Protein AF-A0A7C1DJJ3-F1 (afdb_monomer_lite)

Secondary structure (DSSP, 8-state):
---SS---EEEE-HHHHHTTHHHHHHHHH---EEEEE--BTTBSSPPEEE-S-HHHHHHHHHTT-EEES-TTSHHHHHHHHTT-----EEEPPP----HHHHHHHHHHHHHTT--EEEEEEESS-HHHHHHHHHHHHHTT-SEEEEE-BT---SS--HHHHHHTSPBHHHHHHHHHHHHHHHHHTTPPPPEEEEESS--SHHHHHHHHHHTTTSEEEE---HHHHHHHHHHHHHHHHHHTT---HHHHTT-SSHHHH-TTHHHHHHHHGGGGGGS-HHHHHHHHHHHHHHHHHHHHHHHTT--SGGG--GGG---SSHHHHHTT-

Sequence (325 aa):
YYRESGQMVLQCNVDDHLVGVPEIALKKYGFQALEFKFGQGAKGTQPVNRIKNYEEAVKKVERGSLVFPDPFDPKIIELREKGCCPNFYTYGRLPMWTEESMAQRIKELRSMGMKNVYFKMAGFDPADVERVINMAVENKVDMITFDGAGGGSGYSPSKMMNEWSLPTIMLESVVADICATLEKQGKTLPAMVMTGGFISEDQVFKSLALGDGFIQAVGICRGAMAAAMTGKNVGDEIKAGRTPELFQKFGNTIDEVFRDLADLKGIYGKEAENFSTGAIGVFSYLNKLGSGLRHFAALNRKFDLQYLDRSDLIPLTYYAKDLLE

Structure (mmCIF, N/CA/C/O backbone):
data_AF-A0A7C1DJJ3-F1
#
_entry.id   AF-A0A7C1DJJ3-F1
#
loop_
_atom_site.group_PDB
_atom_site.id
_atom_site.type_symbol
_atom_site.label_atom_id
_atom_site.label_alt_id
_atom_site.label_comp_id
_atom_site.label_asym_id
_atom_site.label_entity_id
_atom_site.label_seq_id
_atom_site.pdbx_PDB_ins_code
_atom_site.Cartn_x
_atom_site.Cartn_y
_atom_site.Cartn_z
_atom_site.occupancy
_atom_site.B_iso_or_equiv
_atom_site.auth_seq_id
_atom_site.auth_comp_id
_atom_site.auth_asym_id
_atom_site.auth_atom_id
_atom_site.pdbx_PDB_model_num
ATOM 1 N N . TYR A 1 1 ? -15.410 -12.515 -11.378 1.00 44.28 1 TYR A N 1
ATOM 2 C CA . TYR A 1 1 ? -14.169 -11.742 -11.573 1.00 44.28 1 TYR A CA 1
ATOM 3 C C . TYR A 1 1 ? -14.365 -10.743 -12.695 1.00 44.28 1 TYR A C 1
ATOM 5 O O . TYR A 1 1 ? -14.705 -11.156 -13.798 1.00 44.28 1 TYR A O 1
ATOM 13 N N . TYR A 1 2 ? -14.183 -9.454 -12.407 1.00 54.34 2 TYR A N 1
ATOM 14 C CA . TYR A 1 2 ? -14.024 -8.430 -13.442 1.00 54.34 2 TYR A CA 1
ATOM 15 C C . TYR A 1 2 ? -12.695 -8.684 -14.171 1.00 54.34 2 TYR A C 1
ATOM 17 O O . TYR A 1 2 ? -11.694 -8.954 -13.512 1.00 54.34 2 TYR A O 1
ATOM 25 N N . ARG A 1 3 ? -12.693 -8.659 -15.508 1.00 68.31 3 ARG A N 1
ATOM 26 C CA . ARG A 1 3 ? -11.505 -8.939 -16.348 1.00 68.31 3 ARG A CA 1
ATOM 27 C C . ARG A 1 3 ? -10.933 -7.689 -17.031 1.00 68.31 3 ARG A C 1
ATOM 29 O O . ARG A 1 3 ? -10.097 -7.801 -17.919 1.00 68.31 3 ARG A O 1
ATOM 36 N N . GLU A 1 4 ? -11.405 -6.520 -16.612 1.00 75.69 4 GLU A N 1
ATOM 37 C CA . GLU A 1 4 ? -10.896 -5.206 -17.016 1.00 75.69 4 GLU A CA 1
ATOM 38 C C . GLU A 1 4 ? -9.764 -4.764 -16.067 1.00 75.69 4 GLU A C 1
ATOM 40 O O . GLU A 1 4 ? -9.235 -5.578 -15.312 1.00 75.69 4 GLU A O 1
ATOM 45 N N . SER A 1 5 ? -9.387 -3.482 -16.069 1.00 71.25 5 SER A N 1
ATOM 46 C CA . SER A 1 5 ? -8.251 -2.909 -15.319 1.00 71.25 5 SER A CA 1
ATOM 47 C C . SER A 1 5 ? -8.317 -3.016 -13.782 1.00 71.25 5 SER A C 1
ATOM 49 O O . SER A 1 5 ? -7.488 -2.424 -13.094 1.00 71.25 5 SER A O 1
ATOM 51 N N . GLY A 1 6 ? -9.279 -3.759 -13.226 1.00 84.81 6 GLY A N 1
ATOM 52 C CA . GLY A 1 6 ? -9.585 -3.772 -11.799 1.00 84.81 6 GLY A CA 1
ATOM 53 C C . GLY A 1 6 ? -10.020 -2.394 -11.290 1.00 84.81 6 GLY A C 1
ATOM 54 O O . GLY A 1 6 ? -10.202 -1.446 -12.057 1.00 84.81 6 GLY A O 1
ATOM 55 N N . GLN A 1 7 ? -10.189 -2.269 -9.974 1.00 89.44 7 GLN A N 1
ATOM 56 C CA . GLN A 1 7 ? -10.392 -0.961 -9.360 1.00 89.44 7 GLN A CA 1
ATOM 57 C C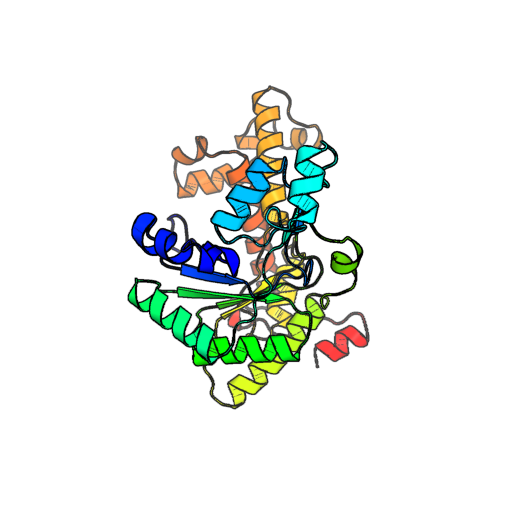 . GLN A 1 7 ? -9.063 -0.200 -9.359 1.00 89.44 7 GLN A C 1
ATOM 59 O O . GLN A 1 7 ? -8.117 -0.583 -8.675 1.00 89.44 7 GLN A O 1
ATOM 64 N N . MET A 1 8 ? -9.000 0.907 -10.094 1.00 92.75 8 MET A N 1
ATOM 65 C CA . MET A 1 8 ? -7.892 1.853 -9.985 1.00 92.75 8 MET A CA 1
ATOM 66 C C . MET A 1 8 ? -8.158 2.798 -8.814 1.00 92.75 8 MET A C 1
ATOM 68 O O . MET A 1 8 ? -9.228 3.408 -8.744 1.00 92.75 8 MET A O 1
ATOM 72 N N . VAL A 1 9 ? -7.189 2.911 -7.906 1.00 95.62 9 VAL A N 1
ATOM 73 C CA . VAL A 1 9 ? -7.257 3.772 -6.720 1.00 95.62 9 VAL A CA 1
ATOM 74 C C . VAL A 1 9 ? -6.109 4.769 -6.789 1.00 95.62 9 VAL A C 1
ATOM 76 O O . VAL A 1 9 ? -4.943 4.374 -6.808 1.00 95.62 9 VAL A O 1
ATOM 79 N N . LEU A 1 10 ? -6.425 6.063 -6.854 1.00 97.25 10 LEU A N 1
ATOM 80 C CA . LEU A 1 10 ? -5.401 7.103 -6.786 1.00 97.25 10 LEU A CA 1
ATOM 81 C C . LEU A 1 10 ? -5.164 7.483 -5.326 1.00 97.25 10 LEU A C 1
ATOM 83 O O . LEU A 1 10 ? -6.070 7.985 -4.662 1.00 97.25 10 LEU A O 1
ATOM 87 N N . GLN A 1 11 ? -3.943 7.263 -4.842 1.00 96.88 11 GLN A N 1
ATOM 88 C CA . GLN A 1 11 ? -3.523 7.755 -3.536 1.00 96.88 11 GLN A CA 1
ATOM 89 C C . GLN A 1 11 ? -3.203 9.250 -3.600 1.00 96.88 11 GLN A C 1
ATOM 91 O O . GLN A 1 11 ? -2.408 9.676 -4.435 1.00 96.88 11 GLN A O 1
ATOM 96 N N . CYS A 1 12 ? -3.769 10.011 -2.667 1.00 96.88 12 CYS A N 1
ATOM 97 C CA . CYS A 1 12 ? -3.555 11.441 -2.503 1.00 96.88 12 CYS A CA 1
ATOM 98 C C . CYS A 1 12 ? -3.019 11.727 -1.092 1.00 96.88 12 CYS A C 1
ATOM 100 O O . CYS A 1 12 ? -3.579 11.290 -0.082 1.00 96.88 12 CYS A O 1
ATOM 102 N N . ASN A 1 13 ? -1.915 12.467 -1.014 1.00 94.69 13 ASN A N 1
ATOM 103 C CA . ASN A 1 13 ? -1.439 13.077 0.227 1.00 94.69 13 ASN A CA 1
ATOM 104 C C . ASN A 1 13 ? -2.038 14.490 0.401 1.00 94.69 13 ASN A C 1
ATOM 106 O O . ASN A 1 13 ? -2.762 14.986 -0.461 1.00 94.69 13 ASN A O 1
ATOM 110 N N . VAL A 1 14 ? -1.735 15.159 1.517 1.00 94.06 14 VAL A N 1
ATOM 111 C CA . VAL A 1 14 ? -2.247 16.514 1.810 1.00 94.06 14 VAL A CA 1
ATOM 112 C C . VAL A 1 14 ? -1.939 17.511 0.697 1.00 94.06 14 VAL A C 1
ATOM 114 O O . VAL A 1 14 ? -2.816 18.275 0.301 1.00 94.06 14 VAL A O 1
ATOM 117 N N . ASP A 1 15 ? -0.711 17.505 0.184 1.00 93.62 15 ASP A N 1
ATOM 118 C CA . ASP A 1 15 ? -0.293 18.429 -0.867 1.00 93.62 15 ASP A CA 1
ATOM 119 C C . ASP A 1 15 ? -1.061 18.169 -2.175 1.00 93.62 15 ASP A C 1
ATOM 121 O O . ASP A 1 15 ? -1.464 19.121 -2.841 1.00 93.62 15 ASP A O 1
ATOM 125 N N . ASP A 1 16 ? -1.365 16.905 -2.492 1.00 95.50 16 ASP A N 1
ATOM 126 C CA . ASP A 1 16 ? -2.209 16.527 -3.634 1.00 95.50 16 ASP A CA 1
ATOM 127 C C . ASP A 1 16 ? -3.641 17.071 -3.486 1.00 95.50 16 ASP A C 1
ATOM 129 O O . ASP A 1 16 ? -4.217 17.593 -4.446 1.00 95.50 16 ASP A O 1
ATOM 133 N N . HIS A 1 17 ? -4.216 17.000 -2.277 1.00 95.56 17 HIS A N 1
ATOM 134 C CA . HIS A 1 17 ? -5.536 17.573 -1.996 1.00 95.56 17 HIS A CA 1
ATOM 135 C C . HIS A 1 17 ? -5.554 19.097 -2.150 1.00 95.56 17 HIS A C 1
ATOM 137 O O . HIS A 1 17 ? -6.542 19.622 -2.662 1.00 95.56 17 HIS A O 1
ATOM 143 N N . LEU A 1 18 ? -4.493 19.796 -1.733 1.00 92.81 18 LEU A N 1
ATOM 144 C CA . LEU A 1 18 ? -4.405 21.259 -1.812 1.00 92.81 18 LEU A CA 1
ATOM 145 C C . LEU A 1 18 ? -4.333 21.775 -3.251 1.00 92.81 18 LEU A C 1
ATOM 147 O O . LEU A 1 18 ? -4.838 22.857 -3.538 1.00 92.81 18 LEU A O 1
ATOM 151 N N . VAL A 1 19 ? -3.722 21.009 -4.157 1.00 93.38 19 VAL A N 1
ATOM 152 C CA . VAL A 1 19 ? -3.567 21.405 -5.568 1.00 93.38 19 VAL A CA 1
ATOM 153 C C . VAL A 1 19 ? -4.636 20.804 -6.489 1.00 93.38 19 VAL A C 1
ATOM 155 O O . VAL A 1 19 ? -4.537 20.918 -7.711 1.00 93.38 19 VAL A O 1
ATOM 158 N N . GLY A 1 20 ? -5.675 20.185 -5.920 1.00 95.75 20 GLY A N 1
ATOM 159 C CA . GLY A 1 20 ? -6.854 19.721 -6.655 1.00 95.75 20 GLY A CA 1
ATOM 160 C C . GLY A 1 20 ? -6.669 18.411 -7.431 1.00 95.75 20 GLY A C 1
ATOM 161 O O . GLY A 1 20 ? -7.418 18.143 -8.374 1.00 95.75 20 GLY A O 1
ATOM 162 N N . VAL A 1 21 ? -5.669 17.591 -7.082 1.00 97.19 21 VAL A N 1
ATOM 163 C CA . VAL A 1 21 ? -5.443 16.283 -7.730 1.00 97.19 21 VAL A CA 1
ATOM 164 C C . VAL A 1 21 ? -6.671 15.364 -7.639 1.00 97.19 21 VAL A C 1
ATOM 166 O O . VAL A 1 21 ? -7.043 14.815 -8.681 1.00 97.19 21 VAL A O 1
ATOM 169 N N . PRO A 1 22 ? -7.342 15.207 -6.476 1.00 98.00 22 PRO A N 1
ATOM 170 C CA . PRO A 1 22 ? -8.568 14.411 -6.376 1.00 98.00 22 PRO A CA 1
ATOM 171 C C . PRO A 1 22 ? -9.640 14.826 -7.386 1.00 98.00 22 PRO A C 1
ATOM 173 O O . PRO A 1 22 ? -10.207 13.991 -8.083 1.00 98.00 22 PRO A O 1
ATOM 176 N N . GLU A 1 23 ? -9.895 16.125 -7.517 1.00 98.00 23 GLU A N 1
ATOM 177 C CA . GLU A 1 23 ? -10.912 16.676 -8.408 1.00 98.00 23 GLU A CA 1
ATOM 178 C C . GLU A 1 23 ? -10.580 16.399 -9.872 1.00 98.00 23 GLU A C 1
ATOM 180 O O . GLU A 1 23 ? -11.463 16.032 -10.650 1.00 98.00 23 GLU A O 1
ATOM 185 N N . ILE A 1 24 ? -9.306 16.546 -10.247 1.00 97.69 24 ILE A N 1
ATOM 186 C CA . ILE A 1 24 ? -8.828 16.214 -11.590 1.00 97.69 24 ILE A CA 1
ATOM 187 C C . ILE A 1 24 ? -9.003 14.711 -11.848 1.00 97.69 24 ILE A C 1
ATOM 189 O O . ILE A 1 24 ? -9.482 14.331 -12.917 1.00 97.69 24 ILE A O 1
ATOM 193 N N . ALA A 1 25 ? -8.656 13.856 -10.885 1.00 97.56 25 ALA A N 1
ATOM 194 C CA . ALA A 1 25 ? -8.783 12.407 -11.014 1.00 97.56 25 ALA A CA 1
ATOM 195 C C . ALA A 1 25 ? -10.233 11.974 -11.265 1.00 97.56 25 ALA A C 1
ATOM 197 O O . ALA A 1 25 ? -10.492 11.215 -12.201 1.00 97.56 25 ALA A O 1
ATOM 198 N N . LEU A 1 26 ? -11.176 12.516 -10.489 1.00 97.12 26 LEU A N 1
ATOM 199 C CA . LEU A 1 26 ? -12.602 12.215 -10.624 1.00 97.12 26 LEU A CA 1
ATOM 200 C C . LEU A 1 26 ? -13.175 12.769 -11.938 1.00 97.12 26 LEU A C 1
ATOM 202 O O . LEU A 1 26 ? -13.770 12.030 -12.719 1.00 97.12 26 LEU A O 1
ATOM 206 N N . LYS A 1 27 ? -12.975 14.065 -12.217 1.00 96.69 27 LYS A N 1
ATOM 207 C CA . LYS A 1 27 ? -13.660 14.757 -13.326 1.00 96.69 27 LYS A CA 1
ATOM 208 C C . LYS A 1 27 ? -13.035 14.500 -14.692 1.00 96.69 27 LYS A C 1
ATOM 210 O O . LYS A 1 27 ? -13.755 14.436 -15.683 1.00 96.69 27 LYS A O 1
ATOM 215 N N . LYS A 1 28 ? -11.704 14.418 -14.764 1.00 96.75 28 LYS A N 1
ATOM 216 C CA . LYS A 1 28 ? -10.976 14.315 -16.038 1.00 96.75 28 LYS A CA 1
ATOM 217 C C . LYS A 1 28 ? -10.623 12.877 -16.391 1.00 96.75 28 LYS A C 1
ATOM 219 O O . LYS A 1 28 ? -10.692 12.517 -17.561 1.00 96.75 28 LYS A O 1
ATOM 224 N N . TYR A 1 29 ? -10.212 12.085 -15.403 1.00 95.38 29 TYR A N 1
ATOM 225 C CA . TYR A 1 29 ? -9.696 10.732 -15.634 1.00 95.38 29 TYR A CA 1
ATOM 226 C C . TYR A 1 29 ? -10.680 9.624 -15.243 1.00 95.38 29 TYR A C 1
ATOM 228 O O . TYR A 1 29 ? -10.376 8.453 -15.450 1.00 95.38 29 TYR A O 1
ATOM 236 N N . GLY A 1 30 ? -11.860 9.975 -14.718 1.00 93.56 30 GLY A N 1
ATOM 237 C CA . GLY A 1 30 ? -12.931 9.019 -14.437 1.00 93.56 30 GLY A CA 1
ATOM 238 C C . GLY A 1 30 ? -12.628 8.056 -13.290 1.00 93.56 30 GLY A C 1
ATOM 239 O O . GLY A 1 30 ? -13.233 6.985 -13.225 1.00 93.56 30 GLY A O 1
ATOM 240 N N . PHE A 1 31 ? -11.703 8.407 -12.388 1.00 95.69 31 PHE A N 1
ATOM 241 C CA . PHE A 1 31 ? -11.479 7.616 -11.181 1.00 95.69 31 PHE A CA 1
ATOM 242 C C . PHE A 1 31 ? -12.761 7.568 -10.349 1.00 95.69 31 PHE A C 1
ATOM 244 O O . PHE A 1 31 ? -13.480 8.556 -10.227 1.00 95.69 31 PHE A O 1
ATOM 251 N N . GLN A 1 32 ? -13.034 6.406 -9.764 1.00 94.94 32 GLN A N 1
ATOM 252 C CA . GLN A 1 32 ? -14.179 6.200 -8.871 1.00 94.94 32 GLN A CA 1
ATOM 253 C C . GLN A 1 32 ? -13.743 5.937 -7.427 1.00 94.94 32 GLN A C 1
ATOM 255 O O . GLN A 1 32 ? -14.573 6.004 -6.522 1.00 94.94 32 GLN A O 1
ATOM 260 N N . ALA A 1 33 ? -12.450 5.686 -7.219 1.00 97.19 33 ALA A N 1
ATOM 261 C CA . ALA A 1 33 ? -11.851 5.380 -5.934 1.00 97.19 33 ALA A CA 1
ATOM 262 C C . ALA A 1 33 ? -10.637 6.269 -5.664 1.00 97.19 33 ALA A C 1
ATOM 264 O O . ALA A 1 33 ? -9.779 6.429 -6.539 1.00 97.19 33 ALA A O 1
ATOM 265 N N . LEU A 1 34 ? -10.547 6.794 -4.444 1.00 98.44 34 LEU A N 1
ATOM 266 C CA . LEU A 1 34 ? -9.411 7.583 -3.970 1.00 98.44 34 LEU A CA 1
ATOM 267 C C . LEU A 1 34 ? -8.920 7.054 -2.621 1.00 98.44 34 LEU A C 1
ATOM 269 O O . LEU A 1 34 ? -9.730 6.659 -1.782 1.00 98.44 34 LEU A O 1
ATOM 273 N N . GLU A 1 35 ? -7.603 7.082 -2.410 1.00 98.56 35 GLU A N 1
ATOM 274 C CA . GLU A 1 35 ? -6.968 6.711 -1.144 1.00 98.56 35 GLU A CA 1
ATOM 275 C C . GLU A 1 35 ? -6.387 7.932 -0.424 1.00 98.56 35 GLU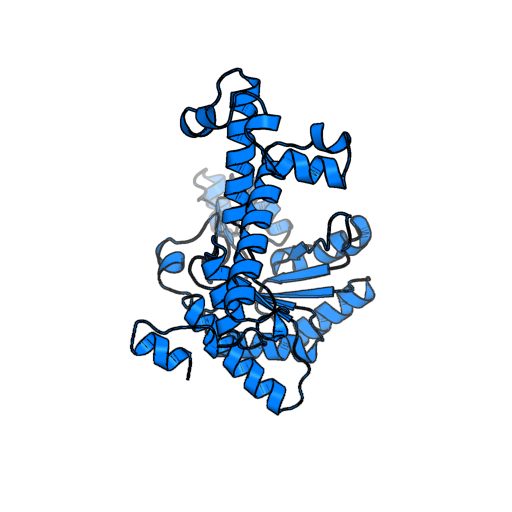 A C 1
ATOM 277 O O . GLU A 1 35 ? -5.500 8.607 -0.943 1.00 98.56 35 GLU A O 1
ATOM 282 N N . PHE A 1 36 ? -6.848 8.193 0.797 1.00 98.31 36 PHE A N 1
ATOM 283 C CA . PHE A 1 36 ? -6.304 9.227 1.673 1.00 98.31 36 PHE A CA 1
ATOM 284 C C . PHE A 1 36 ? -5.126 8.661 2.460 1.00 98.31 36 PHE A C 1
ATOM 286 O O . PHE A 1 36 ? -5.261 7.707 3.234 1.00 98.31 36 PHE A O 1
ATOM 293 N N . LYS A 1 37 ? -3.950 9.258 2.273 1.00 96.38 37 LYS A N 1
ATOM 294 C CA . LYS A 1 37 ? -2.724 8.811 2.935 1.00 96.38 37 LYS A CA 1
ATOM 295 C C . LYS A 1 37 ? -2.529 9.498 4.290 1.00 96.38 37 LYS A C 1
ATOM 297 O O . LYS A 1 37 ? -2.144 10.664 4.340 1.00 96.38 37 LYS A O 1
ATOM 302 N N . PHE A 1 38 ? -2.696 8.741 5.372 1.00 95.50 38 PHE A N 1
ATOM 303 C CA . PHE A 1 38 ? -2.333 9.142 6.737 1.00 95.50 38 PHE A CA 1
ATOM 304 C C . PHE A 1 38 ? -0.889 8.769 7.084 1.00 95.50 38 PHE A C 1
ATOM 306 O O . PHE A 1 38 ? -0.215 9.490 7.811 1.00 95.50 38 PHE A O 1
ATOM 313 N N . GLY A 1 39 ? -0.371 7.670 6.532 1.00 92.25 39 GLY A N 1
ATOM 314 C CA . GLY A 1 39 ? 0.977 7.212 6.856 1.00 92.25 39 GLY A CA 1
ATOM 315 C C . GLY A 1 39 ? 1.557 6.211 5.864 1.00 92.25 39 GLY A C 1
ATOM 316 O O . GLY A 1 39 ? 0.890 5.737 4.945 1.00 92.25 39 GLY A O 1
ATOM 317 N N . GLN A 1 40 ? 2.843 5.910 6.041 1.00 92.25 40 GLN A N 1
ATOM 318 C CA . GLN A 1 40 ? 3.512 4.762 5.426 1.00 92.25 40 GLN A CA 1
ATOM 319 C C . GLN A 1 40 ? 4.504 4.144 6.419 1.00 92.25 40 GLN A C 1
ATOM 321 O O . GLN A 1 40 ? 5.215 4.879 7.101 1.00 92.25 40 GLN A O 1
ATOM 326 N N . GLY A 1 41 ? 4.609 2.817 6.466 1.00 92.12 41 GLY A N 1
ATOM 327 C CA . GLY A 1 41 ? 5.415 2.121 7.482 1.00 92.12 41 GLY A CA 1
ATOM 328 C C . GLY A 1 41 ? 6.916 2.430 7.412 1.00 92.12 41 GLY A C 1
ATOM 329 O O . GLY A 1 41 ? 7.631 2.344 8.403 1.00 92.12 41 GLY A O 1
ATOM 330 N N . ALA A 1 42 ? 7.415 2.870 6.251 1.00 91.12 42 ALA A N 1
ATOM 331 C CA . ALA A 1 42 ? 8.832 3.195 6.071 1.00 91.12 42 ALA A CA 1
ATOM 332 C C . ALA A 1 42 ? 9.284 4.509 6.749 1.00 91.12 42 ALA A C 1
ATOM 334 O O . ALA A 1 42 ? 10.482 4.690 6.969 1.00 91.12 42 ALA A O 1
ATOM 335 N N . LYS A 1 43 ? 8.370 5.458 7.008 1.00 90.12 43 LYS A N 1
ATOM 336 C CA . LYS A 1 43 ? 8.678 6.735 7.680 1.00 90.12 43 LYS A CA 1
ATOM 337 C C . LYS A 1 43 ? 7.414 7.475 8.130 1.00 90.12 43 LYS A C 1
ATOM 339 O O . LYS A 1 43 ? 6.443 7.549 7.382 1.00 90.12 43 LYS A O 1
ATOM 344 N N . GLY A 1 44 ? 7.488 8.116 9.297 1.00 88.06 44 GLY A N 1
ATOM 345 C CA . GLY A 1 44 ? 6.463 9.058 9.773 1.00 88.06 44 GLY A CA 1
ATOM 346 C C . GLY A 1 44 ? 6.603 10.470 9.185 1.00 88.06 44 GLY A C 1
ATOM 347 O O . GLY A 1 44 ? 5.705 11.295 9.304 1.00 88.06 44 GLY A O 1
ATOM 348 N N . THR A 1 45 ? 7.728 10.762 8.526 1.00 89.44 45 THR A N 1
ATOM 349 C CA . THR A 1 45 ? 7.984 12.055 7.879 1.00 89.44 45 THR A CA 1
ATOM 350 C C . THR A 1 45 ? 7.534 12.071 6.420 1.00 89.44 45 THR A C 1
ATOM 352 O O . THR A 1 45 ? 7.414 11.037 5.757 1.00 89.44 45 THR A O 1
ATOM 355 N N . GLN A 1 46 ? 7.337 13.269 5.876 1.00 89.25 46 GLN A N 1
ATOM 356 C CA . GLN A 1 46 ? 7.072 13.449 4.451 1.00 89.25 46 GLN A CA 1
ATOM 357 C C . GLN A 1 46 ? 8.364 13.559 3.627 1.00 89.25 46 GLN A C 1
ATOM 359 O O . GLN A 1 46 ? 9.449 13.756 4.180 1.00 89.25 46 GLN A O 1
ATOM 364 N N . PRO A 1 47 ? 8.302 13.373 2.295 1.00 87.06 47 PRO A N 1
ATOM 365 C CA . PRO A 1 47 ? 9.457 13.560 1.425 1.00 87.06 47 PRO A CA 1
ATOM 366 C C . PRO A 1 47 ? 10.081 14.955 1.554 1.00 87.06 47 PRO A C 1
ATOM 368 O O . PRO A 1 47 ? 9.373 15.960 1.632 1.00 87.06 47 PRO A O 1
ATOM 371 N N . VAL A 1 48 ? 11.413 14.985 1.508 1.00 90.38 48 VAL A N 1
ATOM 372 C CA . VAL A 1 48 ? 12.214 16.202 1.386 1.00 90.38 48 VAL A CA 1
ATOM 373 C C . VAL A 1 48 ? 13.008 16.076 0.100 1.00 90.38 48 VAL A C 1
ATOM 375 O O . VAL A 1 48 ? 13.785 15.135 -0.054 1.00 90.38 48 VAL A O 1
ATOM 378 N N . ASN A 1 49 ? 12.794 16.995 -0.836 1.00 91.50 49 ASN A N 1
ATOM 379 C CA . ASN A 1 49 ? 13.442 16.945 -2.145 1.00 91.50 49 ASN A CA 1
ATOM 380 C C . ASN A 1 49 ? 14.243 18.216 -2.370 1.00 91.50 49 ASN A C 1
ATOM 382 O O . ASN A 1 49 ? 13.716 19.316 -2.217 1.00 91.50 49 ASN A O 1
ATOM 386 N N . ARG A 1 50 ? 15.509 18.060 -2.760 1.00 94.56 50 ARG A N 1
ATOM 387 C CA . ARG A 1 50 ? 16.347 19.189 -3.164 1.00 94.56 50 ARG A CA 1
ATOM 388 C C . ARG A 1 50 ? 15.808 19.793 -4.459 1.00 94.56 50 ARG A C 1
ATOM 390 O O . ARG A 1 50 ? 15.484 19.069 -5.397 1.00 94.56 50 ARG A O 1
ATOM 397 N N . ILE A 1 51 ? 15.751 21.116 -4.500 1.00 95.94 51 ILE A N 1
ATOM 398 C CA . ILE A 1 51 ? 15.331 21.912 -5.653 1.00 95.94 51 ILE A CA 1
ATOM 399 C C . ILE A 1 51 ? 16.573 22.319 -6.452 1.00 95.94 51 ILE A C 1
ATOM 401 O O . ILE A 1 51 ? 17.641 22.543 -5.876 1.00 95.94 51 ILE A O 1
ATOM 405 N N . LYS A 1 52 ? 16.453 22.402 -7.782 1.00 93.19 52 LYS A N 1
ATOM 406 C CA . LYS A 1 52 ? 17.600 22.641 -8.665 1.00 93.19 52 LYS A CA 1
ATOM 407 C C . LYS A 1 52 ? 18.213 24.029 -8.478 1.00 93.19 52 LYS A C 1
ATOM 409 O O . LYS A 1 52 ? 19.435 24.154 -8.507 1.00 93.19 52 LYS A O 1
ATOM 414 N N . ASN A 1 53 ? 17.379 25.063 -8.358 1.00 94.19 53 ASN A N 1
ATOM 415 C CA . ASN A 1 53 ? 17.800 26.463 -8.288 1.00 94.19 53 ASN A CA 1
ATOM 416 C C . ASN A 1 53 ? 16.729 27.369 -7.651 1.00 94.19 53 ASN A C 1
ATOM 418 O O . ASN A 1 53 ? 15.621 26.930 -7.341 1.00 94.19 53 ASN A O 1
ATOM 422 N N . TYR A 1 54 ? 17.079 28.645 -7.468 1.00 95.62 54 TYR A N 1
ATOM 423 C CA . TYR A 1 54 ? 16.209 29.668 -6.888 1.00 95.62 54 TYR A CA 1
ATOM 424 C C . TYR A 1 54 ? 14.929 29.889 -7.712 1.00 95.62 54 TYR A C 1
ATOM 426 O O . TYR A 1 54 ? 13.843 30.008 -7.154 1.00 95.62 54 TYR A O 1
ATOM 434 N N . GLU A 1 55 ? 15.021 29.917 -9.045 1.00 95.50 55 GLU A N 1
ATOM 435 C CA . GLU A 1 55 ? 13.862 30.154 -9.917 1.00 95.50 55 GLU A CA 1
ATOM 436 C C . GLU A 1 55 ? 12.810 29.048 -9.772 1.00 95.50 55 GLU A C 1
ATOM 438 O O . GLU A 1 55 ? 11.607 29.305 -9.822 1.00 95.50 55 GLU A O 1
ATOM 443 N N . GLU A 1 56 ? 13.251 27.804 -9.588 1.00 96.25 56 GLU A N 1
ATOM 444 C CA . GLU A 1 56 ? 12.359 26.691 -9.287 1.00 96.25 56 GLU A CA 1
ATOM 445 C C . GLU A 1 56 ? 11.787 26.788 -7.866 1.00 96.25 56 GLU A C 1
ATOM 447 O O . GLU A 1 56 ? 10.605 26.499 -7.680 1.00 96.25 56 GLU A O 1
ATOM 452 N N . ALA A 1 57 ? 12.574 27.244 -6.886 1.00 96.81 57 ALA A N 1
ATOM 453 C CA . ALA A 1 57 ? 12.104 27.469 -5.518 1.00 96.81 57 ALA A CA 1
ATOM 454 C C . ALA A 1 57 ? 10.944 28.478 -5.480 1.00 96.81 57 ALA A C 1
ATOM 456 O O . ALA A 1 57 ? 9.897 28.173 -4.909 1.00 96.81 57 ALA A O 1
ATOM 457 N N . VAL A 1 58 ? 11.077 29.613 -6.175 1.00 96.81 58 VAL A N 1
ATOM 458 C CA . VAL A 1 58 ? 10.006 30.618 -6.327 1.00 96.81 58 VAL A CA 1
ATOM 459 C C . VAL A 1 58 ? 8.744 29.987 -6.915 1.00 96.81 58 VAL A C 1
ATOM 461 O O . VAL A 1 58 ? 7.684 30.029 -6.293 1.00 96.81 58 VAL A O 1
ATOM 464 N N . LYS A 1 59 ? 8.865 29.298 -8.058 1.00 96.44 59 LYS A N 1
ATOM 465 C CA . LYS A 1 59 ? 7.720 28.641 -8.718 1.00 96.44 59 LYS A CA 1
ATOM 466 C C . LYS A 1 59 ? 7.032 27.608 -7.827 1.00 96.44 59 LYS A C 1
ATOM 468 O O . LYS A 1 59 ? 5.833 27.376 -7.963 1.00 96.44 59 LYS A O 1
ATOM 473 N N . LYS A 1 60 ? 7.783 26.919 -6.965 1.00 95.25 60 LYS A N 1
ATOM 474 C CA . LYS A 1 60 ? 7.236 25.929 -6.027 1.00 95.25 60 LYS A CA 1
ATOM 475 C C . LYS A 1 60 ? 6.412 26.604 -4.933 1.00 95.25 60 LYS A C 1
ATOM 477 O O . LYS A 1 60 ? 5.307 26.131 -4.670 1.00 95.25 60 LYS A O 1
ATOM 482 N N . VAL A 1 61 ? 6.894 27.707 -4.361 1.00 95.25 61 VAL A N 1
ATOM 483 C CA . VAL A 1 61 ? 6.126 28.491 -3.379 1.00 95.25 61 VAL A CA 1
ATOM 484 C C . VAL A 1 61 ? 4.874 29.094 -4.012 1.00 95.25 61 VAL A C 1
ATOM 486 O O . VAL A 1 61 ? 3.791 28.948 -3.456 1.00 95.25 61 VAL A O 1
ATOM 489 N N . GLU A 1 62 ? 4.976 29.668 -5.215 1.00 94.50 62 GLU A N 1
ATOM 490 C CA . GLU A 1 62 ? 3.822 30.211 -5.957 1.00 94.50 62 GLU A CA 1
ATOM 491 C C . GLU A 1 62 ? 2.743 29.151 -6.241 1.00 94.50 62 GLU A C 1
ATOM 493 O O . GLU A 1 62 ? 1.559 29.465 -6.337 1.00 94.50 62 GLU A O 1
ATOM 498 N N . ARG A 1 63 ? 3.138 27.876 -6.345 1.00 91.38 63 ARG A N 1
ATOM 499 C CA . ARG A 1 63 ? 2.232 26.723 -6.495 1.00 91.38 63 ARG A CA 1
ATOM 500 C C . ARG A 1 63 ? 1.770 26.127 -5.160 1.00 91.38 63 ARG A C 1
ATOM 502 O O . ARG A 1 63 ? 1.170 25.057 -5.155 1.00 91.38 63 ARG A O 1
ATOM 509 N N . GLY A 1 64 ? 2.073 26.772 -4.035 1.00 90.81 64 GLY A N 1
ATOM 510 C CA . GLY A 1 64 ? 1.637 26.365 -2.697 1.00 90.81 64 GLY A CA 1
ATOM 511 C C . GLY A 1 64 ? 2.504 25.300 -2.014 1.00 90.81 64 GLY A C 1
ATOM 512 O O . GLY A 1 64 ? 2.107 24.764 -0.975 1.00 90.81 64 GLY A O 1
ATOM 513 N N . SER A 1 65 ? 3.683 24.969 -2.552 1.00 94.00 65 SER A N 1
ATOM 514 C CA . SER A 1 65 ? 4.621 24.050 -1.884 1.00 94.00 65 SER A CA 1
ATOM 515 C C . SER A 1 65 ? 5.322 24.733 -0.707 1.00 94.00 65 SER A C 1
ATOM 517 O O . SER A 1 65 ? 5.640 25.918 -0.782 1.00 94.00 65 SER A O 1
ATOM 519 N N . LEU A 1 66 ? 5.638 23.979 0.350 1.00 95.12 66 LEU A N 1
ATOM 520 C CA . LEU A 1 66 ? 6.537 24.462 1.401 1.00 95.12 66 LEU A CA 1
ATOM 521 C C . LEU A 1 66 ? 7.981 24.356 0.917 1.00 95.12 66 LEU A C 1
ATOM 523 O O . LEU A 1 66 ? 8.437 23.260 0.582 1.00 95.12 66 LEU A O 1
ATOM 527 N N . VAL A 1 67 ? 8.693 25.481 0.886 1.00 97.06 67 VAL A N 1
ATOM 528 C CA . VAL A 1 67 ? 10.099 25.548 0.482 1.00 97.06 67 VAL A CA 1
ATOM 529 C C . VAL A 1 67 ? 10.931 26.113 1.621 1.00 97.06 67 VAL A C 1
ATOM 531 O O . VAL A 1 67 ? 10.543 27.097 2.245 1.00 97.06 67 VAL A O 1
ATOM 534 N N . PHE A 1 68 ? 12.074 25.483 1.884 1.00 96.19 68 PHE A N 1
ATOM 535 C CA . PHE A 1 68 ? 13.048 25.973 2.848 1.00 96.19 68 PHE A CA 1
ATOM 536 C C . PHE A 1 68 ? 14.465 26.005 2.243 1.00 96.19 68 PHE A C 1
ATOM 538 O O . PHE A 1 68 ? 14.874 25.019 1.618 1.00 96.19 68 PHE A O 1
ATOM 545 N N . PRO A 1 69 ? 15.232 27.091 2.451 1.00 95.88 69 PRO A N 1
ATOM 546 C CA . PRO A 1 69 ? 14.776 28.359 3.035 1.00 95.88 69 PRO A CA 1
ATOM 547 C C . PRO A 1 69 ? 13.737 29.052 2.136 1.00 95.88 69 PRO A C 1
ATOM 549 O O . PRO A 1 69 ? 13.601 28.692 0.969 1.00 95.88 69 PRO A O 1
ATOM 552 N N . ASP A 1 70 ? 12.971 30.002 2.674 1.00 96.56 70 ASP A N 1
ATOM 553 C CA . ASP A 1 70 ? 11.969 30.728 1.883 1.00 96.56 70 ASP A CA 1
ATOM 554 C C . ASP A 1 70 ? 12.678 31.600 0.824 1.00 96.56 70 ASP A C 1
ATOM 556 O O . ASP A 1 70 ? 13.477 32.464 1.198 1.00 96.56 70 ASP A O 1
ATOM 560 N N . PRO A 1 71 ? 12.436 31.400 -0.489 1.00 96.75 71 PRO A N 1
ATOM 561 C CA . PRO A 1 71 ? 13.040 32.229 -1.529 1.00 96.75 71 PRO A CA 1
ATOM 562 C C . PRO A 1 71 ? 12.640 3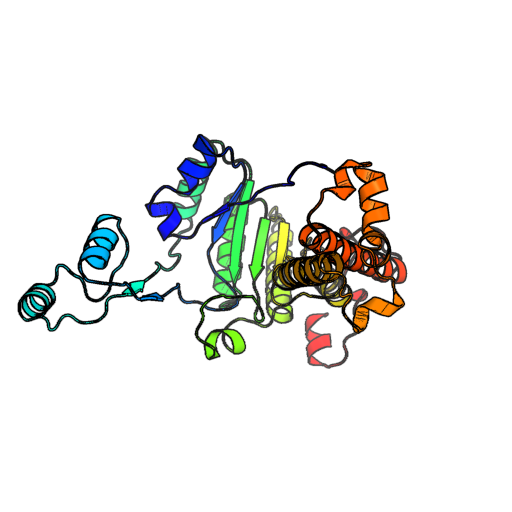3.709 -1.437 1.00 96.75 71 PRO A C 1
ATOM 564 O O . PRO A 1 71 ? 13.340 34.540 -2.005 1.00 96.75 71 PRO A O 1
ATOM 567 N N . PHE A 1 72 ? 11.560 34.053 -0.730 1.00 96.69 72 PHE A N 1
ATOM 568 C CA . PHE A 1 72 ? 11.114 35.434 -0.537 1.00 96.69 72 PHE A CA 1
ATOM 569 C C . PHE A 1 72 ? 11.669 36.097 0.735 1.00 96.69 72 PHE A C 1
ATOM 571 O O . PHE A 1 72 ? 11.406 37.279 0.962 1.00 96.69 72 PHE A O 1
ATOM 578 N N . ASP A 1 73 ? 12.456 35.385 1.554 1.00 97.31 73 ASP A N 1
ATOM 579 C CA . ASP A 1 73 ? 13.134 35.986 2.708 1.00 97.31 73 ASP A CA 1
ATOM 580 C C . ASP A 1 73 ? 14.161 37.034 2.223 1.00 97.31 73 ASP A C 1
ATOM 582 O O . ASP A 1 73 ? 15.026 36.703 1.399 1.00 97.31 73 ASP A O 1
ATOM 586 N N . PRO A 1 74 ? 14.133 38.283 2.738 1.00 97.31 74 PRO A N 1
ATOM 587 C CA . PRO A 1 74 ? 15.084 39.330 2.363 1.00 97.31 74 PRO A CA 1
ATOM 588 C C . PRO A 1 74 ? 16.557 38.903 2.426 1.00 97.31 74 PRO A C 1
ATOM 590 O O . PRO A 1 74 ? 17.345 39.285 1.562 1.00 97.31 74 PRO A O 1
ATOM 593 N N . LYS A 1 75 ? 16.938 38.063 3.398 1.00 96.69 75 LYS A N 1
ATOM 594 C CA . LYS A 1 75 ? 18.310 37.541 3.514 1.00 96.69 75 LYS A CA 1
ATOM 595 C C . LYS A 1 75 ? 18.664 36.610 2.360 1.00 96.69 75 LYS A C 1
ATOM 597 O O . LYS A 1 75 ? 19.801 36.601 1.894 1.00 96.69 75 LYS A O 1
ATOM 602 N N . ILE A 1 76 ? 17.707 35.808 1.902 1.00 96.94 76 ILE A N 1
ATOM 603 C CA . ILE A 1 76 ? 17.900 34.883 0.783 1.00 96.94 76 ILE A CA 1
ATOM 604 C C . ILE A 1 76 ? 17.989 35.650 -0.537 1.00 96.94 76 ILE A C 1
ATOM 606 O O . ILE A 1 76 ? 18.823 35.307 -1.378 1.00 96.94 76 ILE A O 1
ATOM 610 N N . ILE A 1 77 ? 17.200 36.716 -0.689 1.00 95.88 77 ILE A N 1
ATOM 611 C CA . ILE A 1 77 ? 17.271 37.629 -1.836 1.00 95.88 77 ILE A CA 1
ATOM 612 C C . ILE A 1 77 ? 18.650 38.306 -1.892 1.00 95.88 77 ILE A C 1
ATOM 614 O O . ILE A 1 77 ? 19.311 38.243 -2.927 1.00 95.88 77 ILE A O 1
ATOM 618 N N . GLU A 1 78 ? 19.147 38.842 -0.774 1.00 96.44 78 GLU A N 1
ATOM 619 C CA . GLU A 1 78 ? 20.487 39.443 -0.696 1.00 96.44 78 GLU A CA 1
ATOM 620 C C . GLU A 1 78 ? 21.595 38.424 -1.031 1.00 96.44 78 GLU A C 1
ATOM 622 O O . GLU A 1 78 ? 22.529 38.712 -1.784 1.00 96.44 78 GLU A O 1
ATOM 627 N N . LEU A 1 79 ? 21.495 37.196 -0.508 1.00 95.75 79 LEU A N 1
ATOM 628 C CA . LEU A 1 79 ? 22.437 36.122 -0.835 1.00 95.75 79 LEU A CA 1
ATOM 629 C C . LEU A 1 79 ? 22.383 35.738 -2.317 1.00 95.75 79 LEU A C 1
ATOM 631 O O . LEU A 1 79 ? 23.423 35.423 -2.896 1.00 95.75 79 LEU A O 1
ATOM 635 N N . ARG A 1 80 ? 21.204 35.779 -2.948 1.00 94.00 80 ARG A N 1
ATOM 636 C CA . ARG A 1 80 ? 21.049 35.546 -4.389 1.00 94.00 80 ARG A CA 1
ATOM 637 C C . ARG A 1 80 ? 21.740 36.635 -5.203 1.00 94.00 80 ARG A C 1
ATOM 639 O O . ARG A 1 80 ? 22.477 36.295 -6.124 1.00 94.00 80 ARG A O 1
ATOM 646 N N . GLU A 1 81 ? 21.544 37.906 -4.858 1.00 94.06 81 GLU A N 1
ATOM 647 C CA . GLU A 1 81 ? 22.190 39.044 -5.531 1.00 94.06 81 GLU A CA 1
ATOM 648 C C . GLU A 1 81 ? 23.721 38.961 -5.458 1.00 94.06 81 GLU A C 1
ATOM 650 O O . GLU A 1 81 ? 24.414 39.311 -6.411 1.00 94.06 81 GLU A O 1
ATOM 655 N N . LYS A 1 82 ? 24.250 38.413 -4.359 1.00 96.00 82 LYS A N 1
ATOM 656 C CA . LYS A 1 82 ? 25.686 38.156 -4.167 1.00 96.00 82 LYS A CA 1
ATOM 657 C C . LYS A 1 82 ? 26.192 36.861 -4.818 1.00 96.00 82 LYS A C 1
ATOM 659 O O . LYS A 1 82 ? 27.382 36.574 -4.729 1.00 96.00 82 LYS A O 1
ATOM 664 N N . GLY A 1 83 ? 25.324 36.055 -5.434 1.00 93.50 83 GLY A N 1
ATOM 665 C CA . GLY A 1 83 ? 25.687 34.750 -6.002 1.00 93.50 83 GLY A CA 1
ATOM 666 C C . GLY A 1 83 ? 25.985 33.656 -4.963 1.00 93.50 83 GLY A C 1
ATOM 667 O O . GLY A 1 83 ? 26.530 32.613 -5.310 1.00 93.50 83 GLY A O 1
ATOM 668 N N . CYS A 1 84 ? 25.607 33.865 -3.700 1.00 93.94 84 CYS A N 1
ATOM 669 C CA . CYS A 1 84 ? 25.891 32.998 -2.549 1.00 93.94 84 CYS A CA 1
ATOM 670 C C . CYS A 1 84 ? 24.634 32.269 -2.034 1.00 93.94 84 CYS A C 1
ATOM 672 O O . CYS A 1 84 ? 24.485 32.033 -0.834 1.00 93.94 84 CYS A O 1
ATOM 674 N N . CYS A 1 85 ? 23.687 31.962 -2.922 1.00 92.31 85 CYS A N 1
ATOM 675 C CA . CYS A 1 85 ? 22.391 31.406 -2.540 1.00 92.31 85 CYS A CA 1
ATOM 676 C C . CYS A 1 85 ? 22.527 29.967 -1.985 1.00 92.31 85 CYS A C 1
ATOM 678 O O . CYS A 1 85 ? 23.259 29.161 -2.571 1.00 92.31 85 CYS A O 1
ATOM 680 N N . PRO A 1 86 ? 21.837 29.609 -0.884 1.00 93.75 86 PRO A N 1
ATOM 681 C CA . PRO A 1 86 ? 21.884 28.255 -0.341 1.00 93.75 86 PRO A CA 1
ATOM 682 C C . PRO A 1 86 ? 21.109 27.253 -1.209 1.00 93.75 86 PRO A C 1
ATOM 684 O O . PRO A 1 86 ? 20.416 27.598 -2.165 1.00 93.75 86 PRO A O 1
ATOM 687 N N . ASN A 1 87 ? 21.196 25.974 -0.839 1.00 96.69 87 ASN A N 1
ATOM 688 C CA . ASN A 1 87 ? 20.312 24.953 -1.393 1.00 96.69 87 ASN A CA 1
ATOM 689 C C . ASN A 1 87 ? 18.881 25.134 -0.879 1.00 96.69 87 ASN A C 1
ATOM 691 O O . ASN A 1 87 ? 18.679 25.398 0.304 1.00 96.69 87 ASN A O 1
ATOM 695 N N . PHE A 1 88 ? 17.912 24.880 -1.756 1.00 97.56 88 PHE A N 1
ATOM 696 C CA . PHE A 1 88 ? 16.489 24.872 -1.434 1.00 97.56 88 PHE A CA 1
ATOM 697 C C . PHE A 1 88 ? 15.938 23.454 -1.421 1.00 97.56 88 PHE A C 1
ATOM 699 O O . PHE A 1 88 ? 16.398 22.583 -2.166 1.00 97.56 88 PHE A O 1
ATOM 706 N N . TYR A 1 89 ? 14.914 23.238 -0.605 1.00 97.06 89 TYR A N 1
ATOM 707 C CA . TYR A 1 89 ? 14.255 21.952 -0.450 1.00 97.06 89 TYR A CA 1
ATOM 708 C C . TYR A 1 89 ? 12.744 22.136 -0.359 1.00 97.06 89 TYR A C 1
ATOM 710 O O . TYR A 1 89 ? 12.275 23.043 0.324 1.00 97.06 89 TYR A O 1
ATOM 718 N N . THR A 1 90 ? 11.977 21.261 -1.009 1.00 95.31 90 THR A N 1
ATOM 719 C CA . THR A 1 90 ? 10.538 21.146 -0.747 1.00 95.31 90 THR A CA 1
ATOM 720 C C . THR A 1 90 ? 10.294 20.199 0.416 1.00 95.31 90 THR A C 1
ATOM 722 O O . THR A 1 90 ? 10.882 19.114 0.428 1.00 95.31 90 THR A O 1
ATOM 725 N N . TYR A 1 91 ? 9.367 20.547 1.301 1.00 93.50 91 TYR A N 1
ATOM 726 C CA . TYR A 1 91 ? 8.906 19.692 2.393 1.00 93.50 91 TYR A CA 1
ATOM 727 C C . TYR A 1 91 ? 7.436 19.334 2.186 1.00 93.50 91 TYR A C 1
ATOM 729 O O . TYR A 1 91 ? 6.608 20.221 1.991 1.00 93.50 91 TYR A O 1
ATOM 737 N N . GLY A 1 92 ? 7.107 18.041 2.221 1.00 92.25 92 GLY A N 1
ATOM 738 C CA . GLY A 1 92 ? 5.705 17.619 2.201 1.00 92.25 92 GLY A CA 1
ATOM 739 C C . GLY A 1 92 ? 5.001 17.895 3.533 1.00 92.25 92 GLY A C 1
ATOM 740 O O . GLY A 1 92 ? 5.624 17.841 4.599 1.00 92.25 92 GLY A O 1
ATOM 741 N N . ARG A 1 93 ? 3.698 18.175 3.483 1.00 93.69 93 ARG A N 1
ATOM 742 C CA . ARG A 1 93 ? 2.879 18.452 4.674 1.00 93.69 93 ARG A CA 1
ATOM 743 C C . ARG A 1 93 ? 2.441 17.176 5.378 1.00 93.69 93 ARG A C 1
ATOM 745 O O . ARG A 1 93 ? 1.994 16.218 4.747 1.00 93.69 93 ARG A O 1
ATOM 752 N N . LEU A 1 94 ? 2.535 17.176 6.706 1.00 93.00 94 LEU A N 1
ATOM 753 C CA . LEU A 1 94 ? 1.997 16.089 7.518 1.00 93.00 94 LEU A CA 1
ATOM 754 C C . LEU A 1 94 ? 0.460 16.041 7.401 1.00 93.00 94 LEU A C 1
ATOM 756 O O . LEU A 1 94 ? -0.176 17.097 7.350 1.00 93.00 94 LEU A O 1
ATOM 760 N N . PRO A 1 95 ? -0.146 14.841 7.372 1.00 91.94 95 PRO A N 1
ATOM 761 C CA . PRO A 1 95 ? -1.594 14.665 7.358 1.00 91.94 95 PRO A CA 1
ATOM 762 C C . PRO A 1 95 ? -2.203 15.014 8.712 1.00 91.94 95 PRO A C 1
ATOM 764 O O . PRO A 1 95 ? -2.368 14.166 9.578 1.00 91.94 95 PRO A O 1
ATOM 767 N N . MET A 1 96 ? -2.556 16.286 8.877 1.00 92.31 96 MET A N 1
ATOM 768 C CA . MET A 1 96 ? -3.213 16.820 10.073 1.00 92.31 96 MET A CA 1
ATOM 769 C C . MET A 1 96 ? -4.739 16.839 9.912 1.00 92.31 96 MET A C 1
ATOM 771 O O . MET A 1 96 ? -5.385 17.863 10.126 1.00 92.31 96 MET A O 1
ATOM 775 N N . TRP A 1 97 ? -5.316 15.716 9.481 1.00 95.00 97 TRP A N 1
ATOM 776 C CA . TRP A 1 97 ? -6.765 15.595 9.347 1.00 95.00 97 TRP A CA 1
ATOM 777 C C . TRP A 1 97 ? -7.440 15.550 10.723 1.00 95.00 97 TRP A C 1
ATOM 779 O O . TRP A 1 97 ? -7.014 14.841 11.638 1.00 95.00 97 TRP A O 1
ATOM 789 N N . THR A 1 98 ? -8.520 16.310 10.852 1.00 96.44 98 THR A N 1
ATOM 790 C CA . THR A 1 98 ? -9.489 16.186 11.945 1.00 96.44 98 THR A CA 1
ATOM 791 C C . THR A 1 98 ? -10.687 15.379 11.470 1.00 96.44 98 THR A C 1
ATOM 793 O O . THR A 1 98 ? -10.938 15.279 10.270 1.00 96.44 98 THR A O 1
ATOM 796 N N . GLU A 1 99 ? -11.456 14.842 12.406 1.00 97.06 99 GLU A N 1
ATOM 797 C CA . GLU A 1 99 ? -12.704 14.124 12.159 1.00 97.06 99 GLU A CA 1
ATOM 798 C C . GLU A 1 99 ? -13.647 14.972 11.289 1.00 97.06 99 GLU A C 1
ATOM 800 O O . GLU A 1 99 ? -14.174 14.497 10.283 1.00 97.06 99 GLU A O 1
ATOM 805 N N . GLU A 1 100 ? -13.782 16.260 11.623 1.00 98.06 100 GLU A N 1
ATOM 806 C CA . GLU A 1 100 ? -14.607 17.225 10.891 1.00 98.06 100 GLU A CA 1
ATOM 807 C C . GLU A 1 100 ? -14.074 17.503 9.478 1.00 98.06 100 GLU A C 1
ATOM 809 O O . GLU A 1 100 ? -14.817 17.397 8.500 1.00 98.06 100 GLU A O 1
ATOM 814 N N . SER A 1 101 ? -12.782 17.827 9.348 1.00 97.50 101 SER A N 1
ATOM 815 C CA . SER A 1 101 ? -12.194 18.166 8.043 1.00 97.50 101 SER A CA 1
ATOM 816 C C . SER A 1 101 ? -12.151 16.964 7.102 1.00 97.50 101 SER A C 1
ATOM 818 O O . SER A 1 101 ? -12.391 17.121 5.905 1.00 97.50 101 SER A O 1
ATOM 820 N N . MET A 1 102 ? -11.913 15.760 7.630 1.00 97.62 102 MET A N 1
ATOM 821 C CA . MET A 1 102 ? -11.970 14.523 6.857 1.00 97.62 102 MET A CA 1
ATOM 822 C C . MET A 1 102 ? -13.396 14.239 6.379 1.00 97.62 102 MET A C 1
ATOM 824 O O . MET A 1 102 ? -13.607 13.997 5.189 1.00 97.62 102 MET A O 1
ATOM 828 N N . ALA A 1 103 ? -14.387 14.330 7.271 1.00 98.31 103 ALA A N 1
ATOM 829 C CA . ALA A 1 103 ? -15.782 14.091 6.912 1.00 98.31 103 ALA A CA 1
ATOM 830 C C . ALA A 1 103 ? -16.284 15.072 5.848 1.00 98.31 103 ALA A C 1
ATOM 832 O O . ALA A 1 103 ? -16.894 14.670 4.850 1.00 98.31 103 ALA A O 1
ATOM 833 N N . GLN A 1 104 ? -15.962 16.355 6.014 1.00 98.38 104 GLN A N 1
ATOM 834 C CA . GLN A 1 104 ? -16.286 17.384 5.038 1.00 98.38 104 GLN A CA 1
ATOM 835 C C . GLN A 1 104 ? -15.613 17.101 3.687 1.00 98.38 104 GLN A C 1
ATOM 837 O O . GLN A 1 104 ? -16.279 17.124 2.648 1.00 98.38 104 GLN A O 1
ATOM 842 N N . ARG A 1 105 ? -14.324 16.740 3.687 1.00 98.12 105 ARG A N 1
ATOM 843 C CA . ARG A 1 105 ? -13.583 16.458 2.453 1.00 98.12 105 ARG A CA 1
ATOM 844 C C . ARG A 1 105 ? -14.116 15.235 1.707 1.00 98.12 105 ARG A C 1
ATOM 846 O O . ARG A 1 105 ? -14.267 15.276 0.485 1.00 98.12 105 ARG A O 1
ATOM 853 N N . ILE A 1 106 ? -14.439 14.155 2.417 1.00 98.31 106 ILE A N 1
ATOM 854 C CA . ILE A 1 106 ? -15.048 12.959 1.820 1.00 98.31 106 ILE A CA 1
ATOM 855 C C . ILE A 1 106 ? -16.413 13.301 1.217 1.00 98.31 106 ILE A C 1
ATOM 857 O O . ILE A 1 106 ? -16.712 12.879 0.098 1.00 98.31 106 ILE A O 1
ATOM 861 N N . LYS A 1 107 ? -17.236 14.086 1.923 1.00 98.44 107 LYS A N 1
ATOM 862 C CA . LYS A 1 107 ? -18.553 14.524 1.440 1.00 98.44 107 LYS A CA 1
ATOM 863 C C . LYS A 1 107 ? -18.446 15.328 0.143 1.00 98.44 107 LYS A C 1
ATOM 865 O O . LYS A 1 107 ? -19.193 15.060 -0.799 1.00 98.44 107 LYS A O 1
ATOM 870 N N . GLU A 1 108 ? -17.506 16.266 0.070 1.00 98.31 108 GLU A N 1
ATOM 871 C CA . GLU A 1 108 ? -17.225 17.036 -1.146 1.00 98.31 108 GLU A CA 1
ATOM 872 C C . GLU A 1 108 ? -16.856 16.127 -2.318 1.00 98.31 108 GLU A C 1
ATOM 874 O O . GLU A 1 108 ? -17.485 16.199 -3.372 1.00 98.31 108 GLU A O 1
ATOM 879 N N . LEU A 1 109 ? -15.891 15.224 -2.140 1.00 98.31 109 LEU A N 1
ATOM 880 C CA . LEU A 1 109 ? -15.446 14.340 -3.218 1.00 98.31 109 LEU A CA 1
ATOM 881 C C . LEU A 1 109 ? -16.537 13.343 -3.640 1.00 98.31 109 LEU A C 1
ATOM 883 O O . LEU A 1 109 ? -16.690 13.074 -4.833 1.00 98.31 109 LEU A O 1
ATOM 887 N N . ARG A 1 110 ? -17.365 12.859 -2.703 1.00 98.12 110 ARG A N 1
ATOM 888 C CA . ARG A 1 110 ? -18.554 12.044 -3.017 1.00 98.12 110 ARG A CA 1
ATOM 889 C C . ARG A 1 110 ? -19.559 12.812 -3.868 1.00 98.12 110 ARG A C 1
ATOM 891 O O . ARG A 1 110 ? -20.058 12.267 -4.849 1.00 98.12 110 ARG A O 1
ATOM 898 N N . SER A 1 111 ? -19.800 14.092 -3.567 1.00 97.56 111 SER A N 1
ATOM 899 C CA . SER A 1 111 ? -20.658 14.949 -4.403 1.00 97.56 111 SER A CA 1
ATOM 900 C C . SER A 1 111 ? -20.123 15.137 -5.830 1.00 97.56 111 SER A C 1
ATOM 902 O O . SER A 1 111 ? -20.889 15.439 -6.741 1.00 97.56 111 SER A O 1
ATOM 904 N N . MET A 1 112 ? -18.823 14.901 -6.042 1.00 96.88 112 MET A N 1
ATOM 905 C CA . MET A 1 112 ? -18.167 14.938 -7.352 1.00 96.88 112 MET A CA 1
ATOM 906 C C . MET A 1 112 ? -18.066 13.561 -8.028 1.00 96.88 112 MET A C 1
ATOM 908 O O . MET A 1 112 ? -17.422 13.447 -9.069 1.00 96.88 112 MET A O 1
ATOM 912 N N . GLY A 1 113 ? -18.700 12.527 -7.468 1.00 95.44 113 GLY A N 1
ATOM 913 C CA . GLY A 1 113 ? -18.781 11.192 -8.064 1.00 95.44 113 GLY A CA 1
ATOM 914 C C . GLY A 1 113 ? -17.769 10.173 -7.537 1.00 95.44 113 GLY A C 1
ATOM 915 O O . GLY A 1 113 ? -17.705 9.069 -8.079 1.00 95.44 113 GLY A O 1
ATOM 916 N N . MET A 1 114 ? -17.008 10.492 -6.482 1.00 97.62 114 MET A N 1
ATOM 917 C CA . MET A 1 114 ? -16.215 9.484 -5.769 1.00 97.62 114 MET A CA 1
ATOM 918 C C . MET A 1 114 ? -17.152 8.433 -5.162 1.00 97.62 114 MET A C 1
ATOM 920 O O . MET A 1 114 ? -18.022 8.768 -4.357 1.00 97.62 114 MET A O 1
ATOM 924 N N . LYS A 1 115 ? -16.968 7.166 -5.543 1.00 96.69 115 LYS A N 1
ATOM 925 C CA . LYS A 1 115 ? -17.779 6.043 -5.060 1.00 96.69 115 LYS A CA 1
ATOM 926 C C . LYS A 1 115 ? -17.130 5.353 -3.875 1.00 96.69 115 LYS A C 1
ATOM 928 O O . LYS A 1 115 ? -17.798 5.157 -2.868 1.00 96.69 115 LYS A O 1
ATOM 933 N N . ASN A 1 116 ? -15.844 5.035 -4.002 1.00 97.81 116 ASN A N 1
ATOM 934 C CA . ASN A 1 116 ? -15.113 4.288 -2.993 1.00 97.81 116 ASN A CA 1
ATOM 935 C C . ASN A 1 116 ? -14.037 5.156 -2.336 1.00 97.81 116 ASN A C 1
ATOM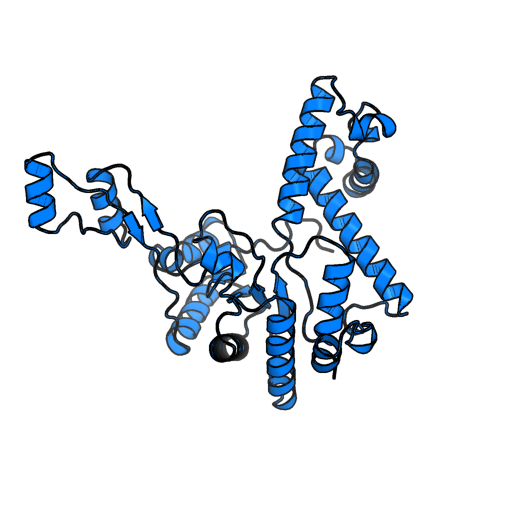 937 O O . ASN A 1 116 ? -13.319 5.914 -2.997 1.00 97.81 116 ASN A O 1
ATOM 941 N N . VAL A 1 117 ? -13.930 5.035 -1.022 1.00 98.44 117 VAL A N 1
ATOM 942 C CA . VAL A 1 117 ? -12.992 5.758 -0.176 1.00 98.44 117 VAL A CA 1
ATOM 943 C C . VAL A 1 117 ? -12.075 4.748 0.473 1.00 98.44 117 VAL A C 1
ATOM 945 O O . VAL A 1 117 ? -12.527 3.787 1.089 1.00 98.44 117 VAL A O 1
ATOM 948 N N . TYR A 1 118 ? -10.782 4.995 0.349 1.00 98.56 118 TYR A N 1
ATOM 949 C CA . TYR A 1 118 ? -9.744 4.156 0.914 1.00 98.56 118 TYR A CA 1
ATOM 950 C C . TYR A 1 118 ? -8.902 4.995 1.855 1.00 98.56 118 TYR A C 1
ATOM 952 O O . TYR A 1 118 ? -8.611 6.152 1.553 1.00 98.56 118 TYR A O 1
ATOM 960 N N . PHE A 1 119 ? -8.481 4.424 2.974 1.00 98.62 119 PHE A N 1
ATOM 961 C CA . PHE A 1 119 ? -7.477 5.027 3.844 1.00 98.62 119 PHE A CA 1
ATOM 962 C C . PHE A 1 119 ? -6.194 4.205 3.802 1.00 98.62 119 PHE A C 1
ATOM 964 O O . PHE A 1 119 ? -6.229 2.982 3.689 1.00 98.62 119 PHE A O 1
ATOM 971 N N . LYS A 1 120 ? -5.051 4.878 3.947 1.00 97.88 120 LYS A N 1
ATOM 972 C CA . LYS A 1 120 ? -3.773 4.219 4.220 1.00 97.88 120 LYS A CA 1
ATOM 973 C C . LYS A 1 120 ? -3.157 4.757 5.497 1.00 97.88 120 LYS A C 1
ATOM 975 O O . LYS A 1 120 ? -2.807 5.938 5.556 1.00 97.88 120 LYS A O 1
ATOM 980 N N . MET A 1 121 ? -2.968 3.879 6.474 1.00 96.69 121 MET A N 1
ATOM 981 C CA . MET A 1 121 ? -2.399 4.199 7.778 1.00 96.69 121 MET A CA 1
ATOM 982 C C . MET A 1 121 ? -1.123 3.399 8.031 1.00 96.69 121 MET A C 1
ATOM 984 O O . MET A 1 121 ? -0.928 2.329 7.464 1.00 96.69 121 MET A O 1
ATOM 988 N N . ALA A 1 122 ? -0.236 3.927 8.867 1.00 94.81 122 ALA A N 1
ATOM 989 C CA . ALA A 1 122 ? 0.961 3.226 9.317 1.00 94.81 122 ALA A CA 1
ATOM 990 C C . ALA A 1 122 ? 0.892 2.961 10.818 1.00 94.81 122 ALA A C 1
ATOM 992 O O . ALA A 1 122 ? 0.314 3.749 11.563 1.00 94.81 122 ALA A O 1
ATOM 993 N N . GLY A 1 123 ? 1.512 1.873 11.264 1.00 93.50 123 GLY A N 1
ATOM 994 C CA . GLY A 1 123 ? 1.529 1.502 12.676 1.00 93.50 123 GLY A CA 1
ATOM 995 C C . GLY A 1 123 ? 2.610 2.237 13.452 1.00 93.50 123 GLY A C 1
ATOM 996 O O . GLY A 1 123 ? 3.602 1.609 13.792 1.00 93.50 123 GLY A O 1
ATOM 997 N N . PHE A 1 124 ? 2.489 3.546 13.671 1.00 92.81 124 PHE A N 1
ATOM 998 C CA . PHE A 1 124 ? 3.425 4.284 14.540 1.00 92.81 124 PHE A CA 1
ATOM 999 C C . PHE A 1 124 ? 2.920 4.383 15.981 1.00 92.81 124 PHE A C 1
ATOM 1001 O O . PHE A 1 124 ? 3.710 4.236 16.907 1.00 92.81 124 PHE A O 1
ATOM 1008 N N . ASP A 1 125 ? 1.615 4.587 16.156 1.00 94.81 125 ASP A N 1
ATOM 1009 C CA . ASP A 1 125 ? 0.959 4.704 17.456 1.00 94.81 125 ASP A CA 1
ATOM 1010 C C . ASP A 1 125 ? -0.400 3.976 17.403 1.00 94.81 125 ASP A C 1
ATOM 1012 O O . ASP A 1 125 ? -1.206 4.279 16.513 1.00 94.81 125 ASP A O 1
ATOM 1016 N N . PRO A 1 126 ? -0.676 3.013 18.305 1.00 96.25 126 PRO A N 1
ATOM 1017 C CA . PRO A 1 126 ? -1.981 2.361 18.407 1.00 96.25 126 PRO A CA 1
ATOM 1018 C C . PRO A 1 126 ? -3.162 3.331 18.553 1.00 96.25 126 PRO A C 1
ATOM 1020 O O . PRO A 1 126 ? -4.216 3.079 17.971 1.00 96.25 126 PRO A O 1
ATOM 1023 N N . ALA A 1 127 ? -2.994 4.453 19.263 1.00 96.94 127 ALA A N 1
ATOM 1024 C CA . ALA A 1 127 ? -4.067 5.432 19.448 1.00 96.94 127 ALA A CA 1
ATOM 1025 C C . ALA A 1 127 ? -4.450 6.114 18.124 1.00 96.94 127 ALA A C 1
ATOM 1027 O O . ALA A 1 127 ? -5.631 6.308 17.832 1.00 96.94 127 ALA A O 1
ATOM 1028 N N . ASP A 1 128 ? -3.463 6.422 17.278 1.00 95.94 128 ASP A N 1
ATOM 1029 C CA . ASP A 1 128 ? -3.719 6.976 15.947 1.00 95.94 128 ASP A CA 1
ATOM 1030 C C . ASP A 1 128 ? -4.332 5.930 15.003 1.00 95.94 128 ASP A C 1
ATOM 1032 O O . ASP A 1 128 ? -5.188 6.267 14.181 1.00 95.94 128 ASP A O 1
ATOM 1036 N N . VAL A 1 129 ? -3.935 4.656 15.122 1.00 98.00 129 VAL A N 1
ATOM 1037 C CA . VAL A 1 129 ? -4.549 3.543 14.376 1.00 98.00 129 VAL A CA 1
ATOM 1038 C C . VAL A 1 129 ? -6.037 3.432 14.717 1.00 98.00 129 VAL A C 1
ATOM 1040 O O . VAL A 1 129 ? -6.872 3.438 13.809 1.00 98.00 129 VAL A O 1
ATOM 1043 N N . GLU A 1 130 ? -6.384 3.412 16.005 1.00 98.31 130 GLU A N 1
ATOM 1044 C CA . GLU A 1 130 ? -7.774 3.377 16.469 1.00 98.31 130 GLU A CA 1
ATOM 1045 C C . GLU A 1 130 ? -8.562 4.609 16.010 1.00 98.31 130 GLU A C 1
ATOM 1047 O O . GLU A 1 130 ? -9.694 4.490 15.527 1.00 98.31 130 GLU A O 1
ATOM 1052 N N . ARG A 1 131 ? -7.963 5.801 16.100 1.00 97.88 131 ARG A N 1
ATOM 1053 C CA . ARG A 1 131 ? -8.593 7.048 15.656 1.00 97.88 131 ARG A CA 1
ATOM 1054 C C . ARG A 1 131 ? -8.923 7.013 14.162 1.00 97.88 131 ARG A C 1
ATOM 1056 O O . ARG A 1 131 ? -10.025 7.398 13.774 1.00 97.88 131 ARG A O 1
ATOM 1063 N N . VAL A 1 132 ? -8.014 6.514 13.321 1.00 98.06 132 VAL A N 1
ATOM 1064 C CA . VAL A 1 132 ? -8.253 6.374 11.874 1.00 98.06 132 VAL A CA 1
ATOM 1065 C C . VAL A 1 132 ? -9.334 5.332 11.578 1.00 98.06 132 VAL A C 1
ATOM 1067 O O . VAL A 1 132 ? -10.168 5.575 10.704 1.00 98.06 132 VAL A O 1
ATOM 1070 N N . ILE A 1 133 ? -9.380 4.215 12.313 1.00 98.56 133 ILE A N 1
ATOM 1071 C CA . ILE A 1 133 ? -10.457 3.220 12.175 1.00 98.56 133 ILE A CA 1
ATOM 1072 C C . ILE A 1 133 ? -11.813 3.845 12.522 1.00 98.56 133 ILE A C 1
ATOM 1074 O O . ILE A 1 133 ? -12.764 3.712 11.753 1.00 98.56 133 ILE A O 1
ATOM 1078 N N . ASN A 1 134 ? -11.907 4.589 13.624 1.00 98.38 134 ASN A N 1
ATOM 1079 C CA . ASN A 1 134 ? -13.141 5.284 13.992 1.00 98.38 134 ASN A CA 1
ATOM 1080 C C . ASN A 1 134 ? -13.550 6.320 12.934 1.00 98.38 134 ASN A C 1
ATOM 1082 O O . ASN A 1 134 ? -14.704 6.333 12.505 1.00 98.38 134 ASN A O 1
ATOM 1086 N N . MET A 1 135 ? -12.610 7.132 12.429 1.00 98.25 135 MET A N 1
ATOM 1087 C CA . MET A 1 135 ? -12.889 8.045 11.311 1.00 98.25 135 MET A CA 1
ATOM 1088 C C . MET A 1 135 ? -13.415 7.298 10.081 1.00 98.25 135 MET A C 1
ATOM 1090 O O . MET A 1 135 ? -14.313 7.796 9.402 1.00 98.25 135 MET A O 1
ATOM 1094 N N . ALA A 1 136 ? -12.865 6.122 9.782 1.00 98.44 136 ALA A N 1
ATOM 1095 C CA . ALA A 1 136 ? -13.272 5.306 8.648 1.00 98.44 136 ALA A CA 1
ATOM 1096 C C . ALA A 1 136 ? -14.700 4.764 8.811 1.00 98.44 136 ALA A C 1
ATOM 1098 O O . ALA A 1 136 ? -15.502 4.876 7.881 1.00 98.44 136 ALA A O 1
ATOM 1099 N N . VAL A 1 137 ? -15.034 4.252 9.999 1.00 98.44 137 VAL A N 1
ATOM 1100 C CA . VAL A 1 137 ? -16.377 3.768 10.354 1.00 98.44 137 VAL A CA 1
ATOM 1101 C C . VAL A 1 137 ? -17.410 4.888 10.217 1.00 98.44 137 VAL A C 1
ATOM 1103 O O . VAL A 1 137 ? -18.389 4.737 9.484 1.00 98.44 137 VAL A O 1
ATOM 1106 N N . GLU A 1 138 ? -17.171 6.046 10.838 1.00 98.06 138 GLU A N 1
ATOM 1107 C CA . GLU A 1 138 ? -18.114 7.175 10.813 1.00 98.06 138 GLU A CA 1
ATOM 1108 C C . GLU A 1 138 ? -18.312 7.743 9.395 1.00 98.06 138 GLU A C 1
ATOM 1110 O O . GLU A 1 138 ? -19.390 8.230 9.046 1.00 98.06 138 GLU A O 1
ATOM 1115 N N . ASN A 1 139 ? -17.300 7.622 8.530 1.00 97.94 139 ASN A N 1
ATOM 1116 C CA . ASN A 1 139 ? -17.362 8.094 7.148 1.00 97.94 139 ASN A CA 1
ATOM 1117 C C . ASN A 1 139 ? -17.734 7.018 6.122 1.00 97.94 139 ASN A C 1
ATOM 1119 O O . ASN A 1 139 ? -17.783 7.328 4.925 1.00 97.94 139 ASN A O 1
ATOM 1123 N N . LYS A 1 140 ? -18.043 5.786 6.547 1.00 97.50 140 LYS A N 1
ATOM 1124 C CA . LYS A 1 140 ? -18.325 4.648 5.652 1.00 97.50 140 LYS A CA 1
ATOM 1125 C C . LYS A 1 140 ? -17.228 4.474 4.598 1.00 97.50 140 LYS A C 1
ATOM 1127 O O . LYS A 1 140 ? -17.508 4.471 3.400 1.00 97.50 140 LYS A O 1
ATOM 1132 N N . VAL A 1 141 ? -15.979 4.487 5.041 1.00 98.50 141 VAL A N 1
ATOM 1133 C CA . VAL A 1 141 ? -14.824 4.160 4.198 1.00 98.50 141 VAL A CA 1
ATOM 1134 C C . VAL A 1 141 ? -14.932 2.694 3.791 1.00 98.50 141 VAL A C 1
ATOM 1136 O O . VAL A 1 141 ? -15.427 1.874 4.556 1.00 98.50 141 VAL A O 1
ATOM 1139 N N . ASP A 1 142 ? -14.520 2.365 2.573 1.00 98.44 142 ASP A N 1
ATOM 1140 C CA . ASP A 1 142 ? -14.663 1.014 2.031 1.00 98.44 142 ASP A CA 1
ATOM 1141 C C . ASP A 1 142 ? -13.554 0.095 2.544 1.00 98.44 142 ASP A C 1
ATOM 1143 O O . ASP A 1 142 ? -13.793 -1.077 2.829 1.00 98.44 142 ASP A O 1
ATOM 1147 N N . MET A 1 143 ? -12.334 0.627 2.659 1.00 98.38 143 MET A N 1
ATOM 1148 C CA . MET A 1 143 ? -11.166 -0.159 3.035 1.00 98.38 143 MET A CA 1
ATOM 1149 C C . MET A 1 143 ? -10.068 0.689 3.682 1.00 98.38 143 MET A C 1
ATOM 1151 O O . MET A 1 143 ? -9.808 1.819 3.260 1.00 98.38 143 MET A O 1
ATOM 1155 N N . ILE A 1 144 ? -9.370 0.115 4.660 1.00 98.69 144 ILE A N 1
ATOM 1156 C CA . ILE A 1 144 ? -8.147 0.677 5.236 1.00 98.69 144 ILE A CA 1
ATOM 1157 C C . ILE A 1 144 ? -6.979 -0.267 4.959 1.00 98.69 144 ILE A C 1
ATOM 1159 O O . ILE A 1 144 ? -7.034 -1.449 5.287 1.00 98.69 144 ILE A O 1
ATOM 1163 N N . THR A 1 145 ? -5.900 0.272 4.397 1.00 98.25 145 THR A N 1
ATOM 1164 C CA . THR A 1 145 ? -4.615 -0.422 4.293 1.00 98.25 145 THR A CA 1
ATOM 1165 C C . THR A 1 145 ? -3.701 -0.004 5.445 1.00 98.25 145 THR A C 1
ATOM 1167 O O . THR A 1 145 ? -3.341 1.171 5.549 1.00 98.25 145 THR A O 1
ATOM 1170 N N . PHE A 1 146 ? -3.270 -0.956 6.270 1.00 98.00 146 PHE A N 1
ATOM 1171 C CA . PHE A 1 146 ? -2.298 -0.761 7.345 1.00 98.00 146 PHE A CA 1
ATOM 1172 C C . PHE A 1 146 ? -0.904 -1.199 6.903 1.00 98.00 146 PHE A C 1
ATOM 1174 O O . PHE A 1 146 ? -0.671 -2.357 6.568 1.00 98.00 146 PHE A O 1
ATOM 1181 N N . ASP A 1 147 ? 0.027 -0.251 6.886 1.00 95.56 147 ASP A N 1
ATOM 1182 C CA . ASP A 1 147 ? 1.403 -0.416 6.419 1.00 95.56 147 ASP A CA 1
ATOM 1183 C C . ASP A 1 147 ? 2.349 -0.526 7.619 1.00 95.56 147 ASP A C 1
ATOM 1185 O O . ASP A 1 147 ? 2.661 0.475 8.272 1.00 95.56 147 ASP A O 1
ATOM 1189 N N . GLY A 1 148 ? 2.763 -1.756 7.927 1.00 94.06 148 GLY A N 1
ATOM 1190 C CA . GLY A 1 148 ? 3.717 -2.055 8.993 1.00 94.06 148 GLY A CA 1
ATOM 1191 C C . GLY A 1 148 ? 5.177 -1.828 8.592 1.00 94.06 148 GLY A C 1
ATOM 1192 O O . GLY A 1 148 ? 5.514 -1.505 7.444 1.00 94.06 148 GLY A O 1
ATOM 1193 N N . ALA A 1 149 ? 6.084 -2.028 9.549 1.00 90.19 149 ALA A N 1
ATOM 1194 C CA . ALA A 1 149 ? 7.518 -2.008 9.279 1.00 90.19 149 ALA A CA 1
ATOM 1195 C C . ALA A 1 149 ? 7.912 -3.048 8.211 1.00 90.19 149 ALA A C 1
ATOM 1197 O O . ALA A 1 149 ? 7.304 -4.107 8.076 1.00 90.19 149 ALA A O 1
ATOM 1198 N N . GLY A 1 150 ? 8.944 -2.739 7.420 1.00 82.56 150 GLY A N 1
ATOM 1199 C CA . GLY A 1 150 ? 9.304 -3.520 6.224 1.00 82.56 150 GLY A CA 1
ATOM 1200 C C . GLY A 1 150 ? 8.600 -3.057 4.940 1.00 82.56 150 GLY A C 1
ATOM 1201 O O . GLY A 1 150 ? 8.930 -3.523 3.843 1.00 82.56 150 GLY A O 1
ATOM 1202 N N . GLY A 1 151 ? 7.684 -2.087 5.054 1.00 83.38 151 GLY A N 1
ATOM 1203 C CA . GLY A 1 151 ? 7.104 -1.348 3.938 1.00 83.38 151 GLY A CA 1
ATOM 1204 C C . GLY A 1 151 ? 8.144 -0.678 3.030 1.00 83.38 151 GLY A C 1
ATOM 1205 O O . GLY A 1 151 ? 9.289 -0.392 3.400 1.00 83.38 151 GLY A O 1
ATOM 1206 N N . GLY A 1 152 ? 7.744 -0.447 1.779 1.00 83.75 152 GLY A N 1
ATOM 1207 C CA . GLY A 1 152 ? 8.627 0.098 0.760 1.00 83.75 152 GLY A CA 1
ATOM 1208 C C . GLY A 1 152 ? 8.735 1.616 0.735 1.00 83.75 152 GLY A C 1
ATOM 1209 O O . GLY A 1 152 ? 7.777 2.326 1.016 1.00 83.75 152 GLY A O 1
ATOM 1210 N N . SER A 1 153 ? 9.903 2.127 0.340 1.00 84.44 153 SER A N 1
ATOM 1211 C CA . SER A 1 153 ? 10.088 3.552 0.061 1.00 84.44 153 SER A CA 1
ATOM 1212 C C . SER A 1 153 ? 11.196 3.806 -0.955 1.00 84.44 153 SER A C 1
ATOM 1214 O O . SER A 1 153 ? 12.199 3.093 -0.961 1.00 84.44 153 SER A O 1
ATOM 1216 N N . GLY A 1 154 ? 11.005 4.828 -1.797 1.00 83.81 154 GLY A N 1
ATOM 1217 C CA . GLY A 1 154 ? 12.040 5.359 -2.692 1.00 83.81 154 GLY A CA 1
ATOM 1218 C C . GLY A 1 154 ? 12.956 6.391 -2.023 1.00 83.81 154 GLY A C 1
ATOM 1219 O O . GLY A 1 154 ? 14.046 6.648 -2.517 1.00 83.81 154 GLY A O 1
ATOM 1220 N N . TYR A 1 155 ? 12.534 6.971 -0.893 1.00 82.12 155 TYR A N 1
ATOM 1221 C CA . TYR A 1 155 ? 13.334 7.910 -0.099 1.00 82.12 155 TYR A CA 1
ATOM 1222 C C . TYR A 1 155 ? 12.855 7.921 1.355 1.00 82.12 155 TYR A C 1
ATOM 1224 O O . TYR A 1 155 ? 11.722 8.331 1.641 1.00 82.12 155 TYR A O 1
ATOM 1232 N N . SER A 1 156 ? 13.688 7.488 2.303 1.00 85.44 156 SER A N 1
ATOM 1233 C CA . SER A 1 156 ? 13.408 7.544 3.747 1.00 85.44 156 SER A CA 1
ATOM 1234 C C . SER A 1 156 ? 14.702 7.486 4.561 1.00 85.44 156 SER A C 1
ATOM 1236 O O . SER A 1 156 ? 15.665 6.875 4.096 1.00 85.44 156 SER A O 1
ATOM 1238 N N . PRO A 1 157 ? 14.750 8.088 5.764 1.00 87.12 157 PRO A N 1
ATOM 1239 C CA . PRO A 1 157 ? 15.884 7.897 6.658 1.00 87.12 157 PRO A CA 1
ATOM 1240 C C . PRO A 1 157 ? 15.983 6.429 7.088 1.00 87.12 157 PRO A C 1
ATOM 1242 O O . PRO A 1 157 ? 15.006 5.859 7.576 1.00 87.12 157 PRO A O 1
ATOM 1245 N N . SER A 1 158 ? 17.165 5.826 6.946 1.00 86.06 158 SER A N 1
ATOM 1246 C CA . SER A 1 158 ? 17.357 4.380 7.136 1.00 86.06 158 SER A CA 1
ATOM 1247 C C . SER A 1 158 ? 16.947 3.885 8.523 1.00 86.06 158 SER A C 1
ATOM 1249 O O . SER A 1 158 ? 16.416 2.789 8.653 1.00 86.06 158 SER A O 1
ATOM 1251 N N . LYS A 1 159 ? 17.160 4.697 9.566 1.00 87.06 159 LYS A N 1
ATOM 1252 C CA . LYS A 1 159 ? 16.773 4.345 10.938 1.00 87.06 159 LYS A CA 1
ATOM 1253 C C . LYS A 1 159 ? 15.258 4.289 11.131 1.00 87.06 159 LYS A C 1
ATOM 1255 O O . LYS A 1 159 ? 14.774 3.329 11.715 1.00 87.06 159 LYS A O 1
ATOM 1260 N N . MET A 1 160 ? 14.509 5.234 10.555 1.00 88.94 160 MET A N 1
ATOM 1261 C CA . MET A 1 160 ? 13.041 5.208 10.625 1.00 88.94 160 MET A CA 1
ATOM 1262 C C . MET A 1 160 ? 12.469 3.948 9.974 1.00 88.94 160 MET A C 1
ATOM 1264 O O . MET A 1 160 ? 11.572 3.324 10.530 1.00 88.94 160 MET A O 1
ATOM 1268 N N . MET A 1 161 ? 13.029 3.554 8.825 1.00 84.88 161 MET A N 1
ATOM 1269 C CA . MET A 1 161 ? 12.584 2.364 8.093 1.00 84.88 161 MET A CA 1
ATOM 1270 C C . MET A 1 161 ? 12.730 1.070 8.896 1.00 84.88 161 MET A C 1
ATOM 1272 O O . MET A 1 161 ? 11.971 0.132 8.667 1.00 84.88 161 MET A O 1
ATOM 1276 N N . ASN A 1 162 ? 13.722 1.015 9.784 1.00 81.31 162 ASN A N 1
ATOM 1277 C CA . ASN A 1 162 ? 14.095 -0.205 10.489 1.00 81.31 162 ASN A CA 1
ATOM 1278 C C . ASN A 1 162 ? 13.510 -0.285 11.902 1.00 81.31 162 ASN A C 1
ATOM 1280 O O . ASN A 1 162 ? 13.347 -1.388 12.410 1.00 81.31 162 ASN A O 1
ATOM 1284 N N . GLU A 1 163 ? 13.263 0.854 12.555 1.00 84.19 163 GLU A N 1
ATOM 1285 C CA . GLU A 1 163 ? 13.131 0.883 14.019 1.00 84.19 163 GLU A CA 1
ATOM 1286 C C . GLU A 1 163 ? 11.862 1.587 14.532 1.00 84.19 163 GLU A C 1
ATOM 1288 O O . GLU A 1 163 ? 11.623 1.543 15.733 1.00 84.19 163 GLU A O 1
ATOM 1293 N N . TRP A 1 164 ? 11.080 2.292 13.696 1.00 89.81 164 TRP A N 1
ATOM 1294 C CA . TRP A 1 164 ? 10.066 3.235 14.217 1.00 89.81 164 TRP A CA 1
ATOM 1295 C C . TRP A 1 164 ? 8.608 2.823 14.023 1.00 89.81 164 TRP A C 1
ATOM 1297 O O . TRP A 1 164 ? 7.775 3.199 14.840 1.00 89.81 164 TRP A O 1
ATOM 1307 N N . SER A 1 165 ? 8.270 2.101 12.953 1.00 93.06 165 SER A N 1
ATOM 1308 C CA . SER A 1 165 ? 6.921 1.540 12.813 1.00 93.06 165 SER A CA 1
ATOM 1309 C C . SER A 1 165 ? 6.855 0.187 13.520 1.00 93.06 165 SER A C 1
ATOM 1311 O O . SER A 1 165 ? 7.846 -0.542 13.573 1.00 93.06 165 SER A O 1
ATOM 1313 N N . LEU A 1 166 ? 5.682 -0.162 14.040 1.00 94.62 166 LEU A N 1
ATOM 1314 C CA . LEU A 1 166 ? 5.377 -1.491 14.541 1.00 94.62 166 LEU A CA 1
ATOM 1315 C C . LEU A 1 166 ? 5.691 -2.544 13.467 1.00 94.62 166 LEU A C 1
ATOM 1317 O O . LEU A 1 166 ? 5.298 -2.378 12.304 1.00 94.62 166 LEU A O 1
ATOM 1321 N N . PRO A 1 167 ? 6.359 -3.653 13.835 1.00 93.56 167 PRO A N 1
ATOM 1322 C CA . PRO A 1 167 ? 6.422 -4.831 12.982 1.00 93.56 167 PRO A CA 1
ATOM 1323 C C . PRO A 1 167 ? 5.017 -5.232 12.529 1.00 93.56 167 PRO A C 1
ATOM 1325 O O . PRO A 1 167 ? 4.086 -5.191 13.332 1.00 93.56 167 PRO A O 1
ATOM 1328 N N . THR A 1 168 ? 4.858 -5.638 11.266 1.00 93.94 168 THR A N 1
ATOM 1329 C CA . THR A 1 168 ? 3.535 -5.895 10.667 1.00 93.94 168 THR A CA 1
ATOM 1330 C C . THR A 1 168 ? 2.665 -6.834 11.504 1.00 93.94 168 THR A C 1
ATOM 1332 O O . THR A 1 168 ? 1.490 -6.551 11.682 1.00 93.94 168 THR A O 1
ATOM 1335 N N . ILE A 1 169 ? 3.253 -7.876 12.104 1.00 93.31 169 ILE A N 1
ATOM 1336 C CA . ILE A 1 169 ? 2.536 -8.843 12.956 1.00 93.31 169 ILE A CA 1
ATOM 1337 C C . ILE A 1 169 ? 1.972 -8.206 14.244 1.00 93.31 169 ILE A C 1
ATOM 1339 O O . ILE A 1 169 ? 0.887 -8.554 14.704 1.00 93.31 169 ILE A O 1
ATOM 1343 N N . MET A 1 170 ? 2.691 -7.228 14.807 1.00 94.75 170 MET A N 1
ATOM 1344 C CA . MET A 1 170 ? 2.263 -6.496 16.002 1.00 94.75 170 MET A CA 1
ATOM 1345 C C . MET A 1 170 ? 1.166 -5.494 15.645 1.00 94.75 170 MET A C 1
ATOM 1347 O O . MET A 1 170 ? 0.185 -5.371 16.368 1.00 94.75 170 MET A O 1
ATOM 1351 N N . LEU A 1 171 ? 1.318 -4.799 14.511 1.00 96.31 171 LEU A N 1
ATOM 1352 C CA . LEU A 1 171 ? 0.292 -3.891 13.999 1.00 96.31 171 LEU A CA 1
ATOM 1353 C C . LEU A 1 171 ? -1.009 -4.635 13.685 1.00 96.31 171 LEU A C 1
ATOM 1355 O O . LEU A 1 171 ? -2.081 -4.146 14.011 1.00 96.31 171 LEU A O 1
ATOM 1359 N N . GLU A 1 172 ? -0.912 -5.813 13.076 1.00 96.06 172 GLU A N 1
ATOM 1360 C CA . GLU A 1 172 ? -2.061 -6.661 12.763 1.00 96.06 172 GLU A CA 1
ATOM 1361 C C . GLU A 1 172 ? -2.841 -7.055 14.019 1.00 96.06 172 GLU A C 1
ATOM 1363 O O . GLU A 1 172 ? -4.063 -6.932 14.036 1.00 96.06 172 GLU A O 1
ATOM 1368 N N . SER A 1 173 ? -2.135 -7.418 15.095 1.00 95.12 173 SER A N 1
ATOM 1369 C CA . SER A 1 173 ? -2.757 -7.730 16.390 1.00 95.12 173 SER A CA 1
ATOM 1370 C C . SER A 1 173 ? -3.498 -6.512 16.962 1.00 95.12 173 SER A C 1
ATOM 1372 O O . SER A 1 173 ? -4.668 -6.615 17.313 1.00 95.12 173 SER A O 1
ATOM 1374 N N . VAL A 1 174 ? -2.869 -5.327 16.937 1.00 96.94 174 VAL A N 1
ATOM 1375 C CA . VAL A 1 174 ? -3.508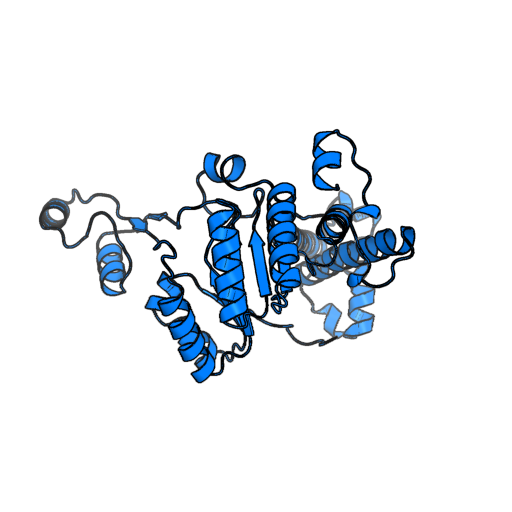 -4.060 17.352 1.00 96.94 174 VAL A CA 1
ATOM 1376 C C . VAL A 1 174 ? -4.777 -3.778 16.541 1.00 96.94 174 VAL A C 1
ATOM 1378 O O . VAL A 1 174 ? -5.808 -3.421 17.106 1.00 96.94 174 VAL A O 1
ATOM 1381 N N . VAL A 1 175 ? -4.720 -3.936 15.215 1.00 98.00 175 VAL A N 1
ATOM 1382 C CA . VAL A 1 175 ? -5.874 -3.706 14.332 1.00 98.00 175 VAL A CA 1
ATOM 1383 C C . VAL A 1 175 ? -6.999 -4.694 14.640 1.00 98.00 175 VAL A C 1
ATOM 1385 O O . VAL A 1 175 ? -8.148 -4.264 14.756 1.00 98.00 175 VAL A O 1
ATOM 1388 N N . ALA A 1 176 ? -6.691 -5.983 14.802 1.00 96.62 176 ALA A N 1
ATOM 1389 C CA . ALA A 1 176 ? -7.677 -7.015 15.112 1.00 96.62 176 ALA A CA 1
ATOM 1390 C C . ALA A 1 176 ? -8.382 -6.752 16.456 1.00 96.62 176 ALA A C 1
ATOM 1392 O O . ALA A 1 176 ? -9.609 -6.809 16.520 1.00 96.62 176 ALA A O 1
ATOM 1393 N N . ASP A 1 177 ? -7.640 -6.366 17.497 1.00 96.31 177 ASP A N 1
ATOM 1394 C CA . ASP A 1 177 ? -8.201 -6.081 18.825 1.00 96.31 177 ASP A CA 1
ATOM 1395 C C . ASP A 1 177 ? -9.147 -4.865 18.813 1.00 96.31 177 ASP A C 1
ATOM 1397 O O . ASP A 1 177 ? -10.227 -4.881 19.423 1.00 96.31 177 ASP A O 1
ATOM 1401 N N . ILE A 1 178 ? -8.778 -3.816 18.067 1.00 98.00 178 ILE A N 1
ATOM 1402 C CA . ILE A 1 178 ? -9.638 -2.644 17.850 1.00 98.00 178 ILE A CA 1
ATOM 1403 C C . ILE A 1 178 ? -10.902 -3.053 17.079 1.00 98.00 178 ILE A C 1
ATOM 1405 O O . ILE A 1 178 ? -12.011 -2.676 17.467 1.00 98.00 178 ILE A O 1
ATOM 1409 N N . CYS A 1 179 ? -10.761 -3.852 16.017 1.00 97.94 179 CYS A N 1
ATOM 1410 C CA . CYS A 1 179 ? -11.892 -4.341 15.226 1.00 97.94 179 CYS A CA 1
ATOM 1411 C C . CYS A 1 179 ? -12.866 -5.165 16.074 1.00 97.94 179 CYS A C 1
ATOM 1413 O O . CYS A 1 179 ? -14.061 -4.876 16.067 1.00 97.94 179 CYS A O 1
ATOM 1415 N N . ALA A 1 180 ? -12.365 -6.109 16.872 1.00 96.81 180 ALA A N 1
ATOM 1416 C CA . ALA A 1 180 ? -13.178 -6.923 17.772 1.00 96.81 180 ALA A CA 1
ATOM 1417 C C . ALA A 1 180 ? -13.934 -6.068 18.803 1.00 96.81 180 ALA A C 1
ATOM 1419 O O . ALA A 1 180 ? -15.083 -6.352 19.149 1.00 96.81 180 ALA A O 1
ATOM 1420 N N . THR A 1 181 ? -13.309 -4.995 19.293 1.00 98.00 181 THR A N 1
ATOM 1421 C CA . THR A 1 181 ? -13.950 -4.049 20.216 1.00 98.00 181 THR A CA 1
ATOM 1422 C C . THR A 1 181 ? -15.094 -3.293 19.540 1.00 98.00 181 THR A C 1
ATOM 1424 O O . THR A 1 181 ? -16.187 -3.198 20.102 1.00 98.00 181 THR A O 1
ATOM 1427 N N . LEU A 1 182 ? -14.875 -2.788 18.327 1.00 98.06 182 LEU A N 1
ATOM 1428 C CA . LEU A 1 182 ? -15.880 -2.046 17.563 1.00 98.06 182 LEU A CA 1
ATOM 1429 C C . LEU A 1 182 ? -17.026 -2.942 17.069 1.00 98.06 182 LEU A C 1
ATOM 1431 O O . LEU A 1 182 ? -18.186 -2.525 17.087 1.00 98.06 182 LEU A O 1
ATOM 1435 N N . GLU A 1 183 ? -16.741 -4.187 16.693 1.00 97.44 183 GLU A N 1
ATOM 1436 C CA . GLU A 1 183 ? -17.765 -5.163 16.314 1.00 97.44 183 GLU A CA 1
ATOM 1437 C C . GLU A 1 183 ? -18.692 -5.490 17.495 1.00 97.44 183 GLU A C 1
ATOM 1439 O O . GLU A 1 183 ? -19.914 -5.484 17.338 1.00 97.44 183 GLU A O 1
ATOM 1444 N N . LYS A 1 184 ? -18.151 -5.656 18.714 1.00 98.00 184 LYS A N 1
ATOM 1445 C CA . LYS A 1 184 ? -18.956 -5.823 19.944 1.00 98.00 184 LYS A CA 1
ATOM 1446 C C . LYS A 1 184 ? -19.863 -4.623 20.235 1.00 98.00 184 LYS A C 1
ATOM 1448 O O . LYS A 1 184 ? -20.889 -4.777 20.895 1.00 98.00 184 LYS A O 1
ATOM 1453 N N . GLN A 1 185 ? -19.510 -3.438 19.739 1.00 97.75 185 GLN A N 1
ATOM 1454 C CA . GLN A 1 185 ? -20.343 -2.232 19.806 1.00 97.75 185 GLN A CA 1
ATOM 1455 C C . GLN A 1 185 ? -21.383 -2.155 18.671 1.00 97.75 185 GLN A C 1
ATOM 1457 O O . GLN A 1 185 ? -22.130 -1.180 18.588 1.00 97.75 185 GLN A O 1
ATOM 1462 N N . GLY A 1 186 ? -21.440 -3.153 17.785 1.00 97.81 186 GLY A N 1
ATOM 1463 C CA . GLY A 1 186 ? -22.354 -3.202 16.644 1.00 97.81 186 GLY A CA 1
ATOM 1464 C C . GLY A 1 186 ? -21.964 -2.270 15.495 1.00 97.81 186 GLY A C 1
ATOM 1465 O O . GLY A 1 186 ? -22.819 -1.919 14.679 1.00 97.81 186 GLY A O 1
ATOM 1466 N N . LYS A 1 187 ? -20.702 -1.823 15.429 1.00 98.00 187 LYS A N 1
ATOM 1467 C CA . LYS A 1 187 ? -20.214 -0.971 14.337 1.00 98.00 187 LYS A CA 1
ATOM 1468 C C . LYS A 1 187 ? -19.968 -1.805 13.079 1.00 98.00 187 LYS A C 1
ATOM 1470 O O . LYS A 1 187 ? -19.413 -2.896 13.139 1.00 98.00 187 LYS A O 1
ATOM 1475 N N . THR A 1 188 ? -20.339 -1.264 11.919 1.00 97.44 188 THR A N 1
ATOM 1476 C CA . THR A 1 188 ? -19.963 -1.841 10.621 1.00 97.44 188 THR A CA 1
ATOM 1477 C C . THR A 1 188 ? -18.547 -1.404 10.266 1.00 97.44 188 THR A C 1
ATOM 1479 O O . THR A 1 188 ? -18.291 -0.209 10.112 1.00 97.44 188 THR A O 1
ATOM 1482 N N . LEU A 1 189 ? -17.639 -2.368 10.143 1.00 98.12 189 LEU A N 1
ATOM 1483 C CA . LEU A 1 189 ? -16.230 -2.119 9.855 1.00 98.12 189 LEU A CA 1
ATOM 1484 C C . LEU A 1 189 ? -15.972 -1.968 8.344 1.00 98.12 189 LEU A C 1
ATOM 1486 O O . LEU A 1 189 ? -16.648 -2.623 7.544 1.00 98.12 189 LEU A O 1
ATOM 1490 N N . PRO A 1 190 ? -14.997 -1.133 7.935 1.00 98.06 190 PRO A N 1
ATOM 1491 C CA . PRO A 1 190 ? -14.436 -1.194 6.588 1.00 98.06 190 PRO A CA 1
ATOM 1492 C C . PRO A 1 190 ? -13.655 -2.502 6.395 1.00 98.06 190 PRO A C 1
ATOM 1494 O O . PRO A 1 190 ? -13.272 -3.151 7.369 1.00 98.06 190 PRO A O 1
ATOM 1497 N N . ALA A 1 191 ? -13.350 -2.857 5.146 1.00 98.00 191 ALA A N 1
ATOM 1498 C CA . ALA A 1 191 ? -12.400 -3.935 4.892 1.00 98.00 191 ALA A CA 1
ATOM 1499 C C . ALA A 1 191 ? -11.007 -3.539 5.409 1.00 98.00 191 ALA A C 1
ATOM 1501 O O . ALA A 1 191 ? -10.510 -2.451 5.106 1.00 98.00 191 ALA A O 1
ATOM 1502 N N . MET A 1 192 ? -10.351 -4.417 6.157 1.00 98.19 192 MET A N 1
ATOM 1503 C CA . MET A 1 192 ? -9.001 -4.187 6.657 1.00 98.19 192 MET A CA 1
ATOM 1504 C C . MET A 1 192 ? -7.997 -4.978 5.827 1.00 98.19 192 MET A C 1
ATOM 1506 O O . MET A 1 192 ? -8.171 -6.167 5.544 1.00 98.19 192 MET A O 1
ATOM 1510 N N . VAL A 1 193 ? -6.931 -4.294 5.422 1.00 98.00 193 VAL A N 1
ATOM 1511 C CA . VAL A 1 193 ? -5.875 -4.846 4.577 1.00 98.00 193 VAL A CA 1
ATOM 1512 C C . VAL A 1 193 ? -4.527 -4.611 5.220 1.00 98.00 193 VAL A C 1
ATOM 1514 O O . VAL A 1 193 ? -4.188 -3.481 5.560 1.00 98.00 193 VAL A O 1
ATOM 1517 N N . MET A 1 194 ? -3.719 -5.661 5.320 1.00 97.81 194 MET A N 1
ATOM 1518 C CA . MET A 1 194 ? -2.356 -5.554 5.836 1.00 97.81 194 MET A CA 1
ATOM 1519 C C . MET A 1 194 ? -1.345 -5.420 4.698 1.00 97.81 194 MET A C 1
ATOM 1521 O O . MET A 1 194 ? -1.439 -6.074 3.662 1.00 97.81 194 MET A O 1
ATOM 1525 N N . THR A 1 195 ? -0.336 -4.573 4.869 1.00 96.19 195 THR A N 1
ATOM 1526 C CA . THR A 1 195 ? 0.843 -4.501 4.000 1.00 96.19 195 THR A CA 1
ATOM 1527 C C . THR A 1 195 ? 2.093 -4.241 4.847 1.00 96.19 195 THR A C 1
ATOM 1529 O O . THR A 1 195 ? 2.003 -3.900 6.023 1.00 96.19 195 THR A O 1
ATOM 1532 N N . GLY A 1 196 ? 3.275 -4.437 4.263 1.00 92.62 196 GLY A N 1
ATOM 1533 C CA . GLY A 1 196 ? 4.553 -4.306 4.973 1.00 92.62 196 GLY A CA 1
ATOM 1534 C C . GLY A 1 196 ? 5.407 -5.563 4.848 1.00 92.62 196 GLY A C 1
ATOM 1535 O O . GLY A 1 196 ? 5.377 -6.440 5.703 1.00 92.62 196 GLY A O 1
ATOM 1536 N N . GLY A 1 197 ? 6.173 -5.655 3.758 1.00 90.38 197 GLY A N 1
ATOM 1537 C CA . GLY A 1 197 ? 7.189 -6.700 3.574 1.00 90.38 197 GLY A CA 1
ATOM 1538 C C . GLY A 1 197 ? 6.705 -8.058 3.046 1.00 90.38 197 GLY A C 1
ATOM 1539 O O . GLY A 1 197 ? 7.548 -8.916 2.798 1.00 90.38 197 GLY A O 1
ATOM 1540 N N . PHE A 1 198 ? 5.403 -8.251 2.811 1.00 95.06 198 PHE A N 1
ATOM 1541 C CA . PHE A 1 198 ? 4.859 -9.507 2.278 1.00 95.06 198 PHE A CA 1
ATOM 1542 C C . PHE A 1 198 ? 5.393 -9.846 0.876 1.00 95.06 198 PHE A C 1
ATOM 1544 O O . PHE A 1 198 ? 5.307 -9.030 -0.051 1.00 95.06 198 PHE A O 1
ATOM 1551 N N . ILE A 1 199 ? 5.917 -11.065 0.718 1.00 95.62 199 ILE A N 1
ATOM 1552 C CA . ILE A 1 199 ? 6.506 -11.558 -0.539 1.00 95.62 199 ILE A CA 1
ATOM 1553 C C . ILE A 1 199 ? 6.129 -13.002 -0.902 1.00 95.62 199 ILE A C 1
ATOM 1555 O O . ILE A 1 199 ? 6.244 -13.386 -2.064 1.00 95.62 199 ILE A O 1
ATOM 1559 N N . SER A 1 200 ? 5.699 -13.821 0.057 1.00 96.94 200 SER A N 1
ATOM 1560 C CA . SER A 1 200 ? 5.418 -15.245 -0.167 1.00 96.94 200 SER A CA 1
ATOM 1561 C C . SER A 1 200 ? 4.035 -15.658 0.325 1.00 96.94 200 SER A C 1
ATOM 1563 O O . SER A 1 200 ? 3.455 -15.048 1.223 1.00 96.94 200 SER A O 1
ATOM 1565 N N . GLU A 1 201 ? 3.505 -16.717 -0.283 1.00 97.62 201 GLU A N 1
ATOM 1566 C CA . GLU A 1 201 ? 2.194 -17.307 -0.009 1.00 97.62 201 GLU A CA 1
ATOM 1567 C C . GLU A 1 201 ? 1.991 -17.651 1.467 1.00 97.62 201 GLU A C 1
ATOM 1569 O O . GLU A 1 201 ? 0.886 -17.497 1.979 1.00 97.62 201 GLU A O 1
ATOM 1574 N N . ASP A 1 202 ? 3.044 -18.088 2.163 1.00 96.88 202 ASP A N 1
ATOM 1575 C CA . ASP A 1 202 ? 2.954 -18.475 3.567 1.00 96.88 202 ASP A CA 1
ATOM 1576 C C . ASP A 1 202 ? 2.782 -17.250 4.465 1.00 96.88 202 ASP A C 1
ATOM 1578 O O . ASP A 1 202 ? 2.045 -17.311 5.441 1.00 96.88 202 ASP A O 1
ATOM 1582 N N . GLN A 1 203 ? 3.407 -16.121 4.120 1.00 96.62 203 GLN A N 1
ATOM 1583 C CA . GLN A 1 203 ? 3.235 -14.869 4.852 1.00 96.62 203 GLN A CA 1
ATOM 1584 C C . GLN A 1 203 ? 1.832 -14.296 4.633 1.00 96.62 203 GLN A C 1
ATOM 1586 O O . GLN A 1 203 ? 1.217 -13.824 5.583 1.00 96.62 203 GLN A O 1
ATOM 1591 N N . VAL A 1 204 ? 1.317 -14.374 3.398 1.00 97.75 204 VAL A N 1
ATOM 1592 C CA . VAL A 1 204 ? -0.059 -13.962 3.077 1.00 97.75 204 VAL A CA 1
ATOM 1593 C C . VAL A 1 204 ? -1.064 -14.805 3.859 1.00 97.75 204 VAL A C 1
ATOM 1595 O O . VAL A 1 204 ? -1.944 -14.249 4.506 1.00 97.75 204 VAL A O 1
ATOM 1598 N N . PHE A 1 205 ? -0.908 -16.132 3.846 1.00 98.19 205 PHE A N 1
ATOM 1599 C CA . PHE A 1 205 ? -1.752 -17.038 4.625 1.00 98.19 205 PHE A CA 1
ATOM 1600 C C . PHE A 1 205 ? -1.688 -16.729 6.124 1.00 98.19 205 PHE A C 1
ATOM 1602 O O . PHE A 1 205 ? -2.728 -16.618 6.765 1.00 98.19 205 PHE A O 1
ATOM 1609 N N . LYS A 1 206 ? -0.480 -16.537 6.672 1.00 97.00 206 LYS A N 1
ATOM 1610 C CA . LYS A 1 206 ? -0.290 -16.254 8.100 1.00 97.00 206 LYS A CA 1
ATOM 1611 C C . LYS A 1 206 ? -0.935 -14.947 8.544 1.00 97.00 206 LYS A C 1
ATOM 1613 O O . LYS A 1 206 ? -1.512 -14.929 9.618 1.00 97.00 206 LYS A O 1
ATOM 1618 N N . SER A 1 207 ? -0.844 -13.889 7.737 1.00 97.00 207 SER A N 1
ATOM 1619 C CA . SER A 1 207 ? -1.523 -12.619 8.029 1.00 97.00 207 SER A CA 1
ATOM 1620 C C . SER A 1 207 ? -3.039 -12.813 8.031 1.00 97.00 207 SER A C 1
ATOM 1622 O O . SER A 1 207 ? -3.683 -12.581 9.043 1.00 97.00 207 SER A O 1
ATOM 1624 N N . LEU A 1 208 ? -3.611 -13.389 6.969 1.00 97.75 208 LEU A N 1
ATOM 1625 C CA . LEU A 1 208 ? -5.060 -13.626 6.912 1.00 97.75 208 LEU A CA 1
ATOM 1626 C C . LEU A 1 208 ? -5.580 -14.470 8.090 1.00 97.75 208 LEU A C 1
ATOM 1628 O O . LEU A 1 208 ? -6.634 -14.162 8.633 1.00 97.75 208 LEU A O 1
ATOM 1632 N N . ALA A 1 209 ? -4.832 -15.495 8.507 1.00 97.25 209 ALA A N 1
ATOM 1633 C CA . ALA A 1 209 ? -5.160 -16.298 9.683 1.00 97.25 209 ALA A CA 1
ATOM 1634 C C . ALA A 1 209 ? -5.014 -15.515 11.003 1.00 97.25 209 ALA A C 1
ATOM 1636 O O . ALA A 1 209 ? -5.905 -15.559 11.844 1.00 97.25 209 ALA A O 1
ATOM 1637 N N . LEU A 1 210 ? -3.924 -14.756 11.187 1.00 96.62 210 LEU A N 1
ATOM 1638 C CA . LEU A 1 210 ? -3.707 -13.932 12.386 1.00 96.62 210 LEU A CA 1
ATOM 1639 C C . LEU A 1 210 ? -4.791 -12.861 12.554 1.00 96.62 210 LEU A C 1
ATOM 1641 O O . LEU A 1 210 ? -5.186 -12.540 13.676 1.00 96.62 210 LEU A O 1
ATOM 1645 N N . GLY A 1 211 ? -5.262 -12.335 11.425 1.00 95.25 211 GLY A N 1
ATOM 1646 C CA . GLY A 1 211 ? -6.321 -11.349 11.342 1.00 95.25 211 GLY A CA 1
ATOM 1647 C C . GLY A 1 211 ? -7.694 -11.832 11.798 1.00 95.25 211 GLY A C 1
ATOM 1648 O O . GLY A 1 211 ? -8.577 -10.992 11.929 1.00 95.25 211 GLY A O 1
ATOM 1649 N N . ASP A 1 212 ? -7.881 -13.133 12.041 1.00 93.75 212 ASP A N 1
ATOM 1650 C CA . ASP A 1 212 ? -9.064 -13.710 12.696 1.00 93.75 212 ASP A CA 1
ATOM 1651 C C . ASP A 1 212 ? -10.402 -13.271 12.067 1.00 93.75 212 ASP A C 1
ATOM 1653 O O . ASP A 1 212 ? -11.337 -12.847 12.740 1.00 93.75 212 ASP A O 1
ATOM 1657 N N . GLY A 1 213 ? -10.465 -13.268 10.731 1.00 93.56 213 GLY A N 1
ATOM 1658 C CA . GLY A 1 213 ? -11.620 -12.787 9.960 1.00 93.56 213 GLY A CA 1
ATOM 1659 C C . GLY A 1 213 ? -11.744 -11.258 9.833 1.00 93.56 213 GLY A C 1
ATOM 1660 O O . GLY A 1 213 ? -12.439 -10.780 8.929 1.00 93.56 213 GLY A O 1
ATOM 1661 N N . PHE A 1 214 ? -11.029 -10.473 10.646 1.00 96.06 214 PHE A N 1
ATOM 1662 C CA . PHE A 1 214 ? -11.002 -9.006 10.561 1.00 96.06 214 PHE A CA 1
ATOM 1663 C C . PHE A 1 214 ? -10.097 -8.470 9.454 1.00 96.06 214 PHE A C 1
ATOM 1665 O O . PHE A 1 214 ? -10.344 -7.362 8.984 1.00 96.06 214 PHE A O 1
ATOM 1672 N N . ILE A 1 215 ? -9.099 -9.234 9.003 1.00 97.19 215 ILE A N 1
ATOM 1673 C CA . ILE A 1 215 ? -8.236 -8.878 7.867 1.00 97.19 215 ILE A CA 1
ATOM 1674 C C . ILE A 1 215 ? -8.672 -9.661 6.626 1.00 97.19 215 ILE A C 1
ATOM 1676 O O . ILE A 1 215 ? -8.569 -10.884 6.588 1.00 97.19 215 ILE A O 1
ATOM 1680 N N . GLN A 1 216 ? -9.131 -8.965 5.580 1.00 96.06 216 GLN A N 1
ATOM 1681 C CA . GLN A 1 216 ? -9.694 -9.616 4.385 1.00 96.06 216 GLN A CA 1
ATOM 1682 C C . GLN A 1 216 ? -8.729 -9.684 3.196 1.00 96.06 216 GLN A C 1
ATOM 1684 O O . GLN A 1 216 ? -8.973 -10.436 2.249 1.00 96.06 216 GLN A O 1
ATOM 1689 N N . ALA A 1 217 ? -7.642 -8.909 3.202 1.00 96.38 217 ALA A N 1
ATOM 1690 C CA . ALA A 1 217 ? -6.642 -8.967 2.139 1.00 96.38 217 ALA A CA 1
ATOM 1691 C C . ALA A 1 217 ? -5.244 -8.539 2.600 1.00 96.38 217 ALA A C 1
ATOM 1693 O O . ALA A 1 217 ? -5.060 -7.890 3.627 1.00 96.38 217 ALA A O 1
ATOM 1694 N N . VAL A 1 218 ? -4.252 -8.874 1.771 1.00 97.44 218 VAL A N 1
ATOM 1695 C CA . VAL A 1 218 ? -2.851 -8.486 1.952 1.00 97.44 218 VAL A CA 1
ATOM 1696 C C . VAL A 1 218 ? -2.370 -7.710 0.727 1.00 97.44 218 VAL A C 1
ATOM 1698 O O . VAL A 1 218 ? -2.448 -8.189 -0.406 1.00 97.44 218 VAL A O 1
ATOM 1701 N N . GLY A 1 219 ? -1.861 -6.499 0.946 1.00 95.94 219 GLY A N 1
ATOM 1702 C CA . GLY A 1 219 ? -1.321 -5.623 -0.088 1.00 95.94 219 GLY A CA 1
ATOM 1703 C C . GLY A 1 219 ? 0.126 -5.968 -0.438 1.00 95.94 219 GLY A C 1
ATOM 1704 O O . GLY A 1 219 ? 1.005 -5.949 0.428 1.00 95.94 219 GLY A O 1
ATOM 1705 N N . ILE A 1 220 ? 0.402 -6.215 -1.722 1.00 95.69 220 ILE A N 1
ATOM 1706 C CA . ILE A 1 220 ? 1.715 -6.661 -2.211 1.00 95.69 220 ILE A CA 1
ATOM 1707 C C . ILE A 1 220 ? 2.229 -5.691 -3.268 1.00 95.69 220 ILE A C 1
ATOM 1709 O O . ILE A 1 220 ? 1.624 -5.522 -4.321 1.00 95.69 220 ILE A O 1
ATOM 1713 N N . CYS A 1 221 ? 3.374 -5.067 -2.992 1.00 93.31 221 CYS A N 1
ATOM 1714 C CA . CYS A 1 221 ? 3.951 -4.047 -3.869 1.00 93.31 221 CYS A CA 1
ATOM 1715 C C . CYS A 1 221 ? 5.351 -4.439 -4.355 1.00 93.31 221 CYS A C 1
ATOM 1717 O O . CYS A 1 221 ? 5.517 -4.823 -5.511 1.00 93.31 221 CYS A O 1
ATOM 1719 N N . ARG A 1 222 ? 6.364 -4.427 -3.475 1.00 92.31 222 ARG A N 1
ATOM 1720 C CA . ARG A 1 222 ? 7.768 -4.684 -3.862 1.00 92.31 222 ARG A CA 1
ATOM 1721 C C . ARG A 1 222 ? 7.978 -6.032 -4.553 1.00 92.31 222 ARG A C 1
ATOM 1723 O O . ARG A 1 222 ? 8.696 -6.074 -5.545 1.00 92.31 222 ARG A O 1
ATOM 1730 N N . GLY A 1 223 ? 7.348 -7.105 -4.068 1.00 94.81 223 GLY A N 1
ATOM 1731 C CA . GLY A 1 223 ? 7.446 -8.425 -4.701 1.00 94.81 223 GLY A CA 1
ATOM 1732 C C . GLY A 1 223 ? 6.893 -8.433 -6.130 1.00 94.81 223 GLY A C 1
ATOM 1733 O O . GLY A 1 223 ? 7.554 -8.920 -7.043 1.00 94.81 223 GLY A O 1
ATOM 1734 N N . ALA A 1 224 ? 5.743 -7.788 -6.351 1.00 96.06 224 ALA A N 1
ATOM 1735 C CA . ALA A 1 224 ? 5.157 -7.650 -7.683 1.00 96.06 224 ALA A CA 1
ATOM 1736 C C . ALA A 1 224 ? 6.022 -6.765 -8.600 1.00 96.06 224 ALA A C 1
ATOM 1738 O O . ALA A 1 224 ? 6.263 -7.122 -9.750 1.00 96.06 224 ALA A O 1
ATOM 1739 N N . MET A 1 225 ? 6.565 -5.652 -8.091 1.00 95.81 225 MET A N 1
ATOM 1740 C CA . MET A 1 225 ? 7.508 -4.818 -8.850 1.00 95.81 225 MET A CA 1
ATOM 1741 C C . MET A 1 225 ? 8.775 -5.589 -9.237 1.00 95.81 225 MET A C 1
ATOM 1743 O O . MET A 1 225 ? 9.219 -5.497 -10.379 1.00 95.81 225 MET A O 1
ATOM 1747 N N . ALA A 1 226 ? 9.341 -6.371 -8.314 1.00 96.50 226 ALA A N 1
ATOM 1748 C CA . ALA A 1 226 ? 10.502 -7.210 -8.590 1.00 96.50 226 ALA A CA 1
ATOM 1749 C C . ALA A 1 226 ? 10.186 -8.258 -9.667 1.00 96.50 226 ALA A C 1
ATOM 1751 O O . ALA A 1 226 ? 10.968 -8.420 -10.600 1.00 96.50 226 ALA A O 1
ATOM 1752 N N . ALA A 1 227 ? 9.019 -8.906 -9.601 1.00 97.44 227 ALA A N 1
ATOM 1753 C CA . ALA A 1 227 ? 8.566 -9.833 -10.635 1.00 97.44 227 ALA A CA 1
ATOM 1754 C C . ALA A 1 227 ? 8.417 -9.148 -12.006 1.00 97.44 227 ALA A C 1
ATOM 1756 O O . ALA A 1 227 ? 8.864 -9.696 -13.013 1.00 97.44 227 ALA A O 1
ATOM 1757 N N . ALA A 1 228 ? 7.877 -7.924 -12.045 1.00 98.06 228 ALA A N 1
ATOM 1758 C CA . ALA A 1 228 ? 7.760 -7.139 -13.273 1.00 98.06 228 ALA A CA 1
ATOM 1759 C C . ALA A 1 228 ? 9.128 -6.813 -13.886 1.00 98.06 228 ALA A C 1
ATOM 1761 O O . ALA A 1 228 ? 9.353 -7.014 -15.080 1.00 98.06 228 ALA A O 1
ATOM 1762 N N . MET A 1 229 ? 10.055 -6.314 -13.065 1.00 98.00 229 MET A N 1
ATOM 1763 C CA . MET A 1 229 ? 11.396 -5.931 -13.508 1.00 98.00 229 MET A CA 1
ATOM 1764 C C . MET A 1 229 ? 12.206 -7.148 -13.957 1.00 98.00 229 MET A C 1
ATOM 1766 O O . MET A 1 229 ? 12.813 -7.116 -15.026 1.00 98.00 229 MET A O 1
ATOM 1770 N N . THR A 1 230 ? 12.173 -8.238 -13.188 1.00 96.94 230 THR A N 1
ATOM 1771 C CA . THR A 1 230 ? 12.842 -9.493 -13.550 1.00 96.94 230 THR A CA 1
ATOM 1772 C C . THR A 1 230 ? 12.245 -10.082 -14.822 1.00 96.94 230 THR A C 1
ATOM 1774 O O . THR A 1 230 ? 12.996 -10.414 -15.734 1.00 96.94 230 THR A O 1
ATOM 1777 N N . GLY A 1 231 ? 10.915 -10.150 -14.939 1.00 97.62 231 GLY A N 1
ATOM 1778 C CA . GLY A 1 231 ? 10.244 -10.647 -16.143 1.00 97.62 231 GLY A CA 1
ATOM 1779 C C . GLY A 1 231 ? 10.587 -9.824 -17.386 1.00 97.62 231 GLY A C 1
ATOM 1780 O O . GLY A 1 231 ? 10.877 -10.380 -18.446 1.00 97.62 231 GLY A O 1
ATOM 1781 N N . LYS A 1 232 ? 10.651 -8.493 -17.259 1.00 98.19 232 LYS A N 1
ATOM 1782 C CA . LYS A 1 232 ? 11.124 -7.623 -18.341 1.00 98.19 232 LYS A CA 1
ATOM 1783 C C . LYS A 1 232 ? 12.568 -7.956 -18.730 1.00 98.19 232 LYS A C 1
ATOM 1785 O O . LYS A 1 232 ? 12.815 -8.252 -19.892 1.00 98.19 232 LYS A O 1
ATOM 1790 N N . ASN A 1 233 ? 13.495 -7.955 -17.771 1.00 97.69 233 ASN A N 1
ATOM 1791 C CA . ASN A 1 233 ? 14.921 -8.165 -18.039 1.00 97.69 233 ASN A CA 1
ATOM 1792 C C . ASN A 1 233 ? 15.205 -9.542 -18.658 1.00 97.69 233 ASN A C 1
ATOM 1794 O O . ASN A 1 233 ? 15.934 -9.635 -19.640 1.00 97.69 233 ASN A O 1
ATOM 1798 N N . VAL A 1 234 ? 14.598 -10.605 -18.122 1.00 97.50 234 VAL A N 1
ATOM 1799 C CA . VAL A 1 234 ? 14.738 -11.966 -18.665 1.00 97.50 234 VAL A CA 1
ATOM 1800 C C . VAL A 1 234 ? 14.155 -12.048 -20.075 1.00 97.50 234 VAL A C 1
ATOM 1802 O O . VAL A 1 234 ? 14.778 -12.621 -20.964 1.00 97.50 234 VAL A O 1
ATOM 1805 N N . GLY A 1 235 ? 12.985 -11.446 -20.301 1.00 97.31 235 GLY A N 1
ATOM 1806 C CA . GLY A 1 235 ? 12.361 -11.413 -21.621 1.00 97.31 235 GLY A CA 1
ATOM 1807 C C . GLY A 1 235 ? 13.182 -10.656 -22.667 1.00 97.31 235 GLY A C 1
ATOM 1808 O O . GLY A 1 235 ? 13.276 -11.109 -23.806 1.00 97.31 235 GLY A O 1
ATOM 1809 N N . ASP A 1 236 ? 13.793 -9.533 -22.288 1.00 97.81 236 ASP A N 1
ATOM 1810 C CA . ASP A 1 236 ? 14.664 -8.750 -23.171 1.00 97.81 236 ASP A CA 1
ATOM 1811 C C . ASP A 1 236 ? 15.940 -9.532 -23.537 1.00 97.81 236 ASP A C 1
ATOM 1813 O O . ASP A 1 236 ? 16.333 -9.550 -24.704 1.00 97.81 236 ASP A O 1
ATOM 1817 N N . GLU A 1 237 ? 16.543 -10.251 -22.584 1.00 97.88 237 GLU A N 1
ATOM 1818 C CA . GLU A 1 237 ? 17.717 -11.099 -22.836 1.00 97.88 237 GLU A CA 1
ATOM 1819 C C . GLU A 1 237 ? 17.395 -12.302 -23.742 1.00 97.88 237 GLU A C 1
ATOM 1821 O O . GLU A 1 237 ? 18.141 -12.584 -24.683 1.00 97.88 237 GLU A O 1
ATOM 1826 N N . ILE A 1 238 ? 16.239 -12.953 -23.556 1.00 97.19 238 ILE A N 1
ATOM 1827 C CA . ILE A 1 238 ? 15.764 -14.018 -24.459 1.00 97.19 238 ILE A CA 1
ATOM 1828 C C . ILE A 1 238 ? 15.573 -13.480 -25.883 1.00 97.19 238 ILE A C 1
ATOM 1830 O O . ILE A 1 238 ? 16.039 -14.092 -26.843 1.00 97.19 238 ILE A O 1
ATOM 1834 N N . LYS A 1 239 ? 14.948 -12.305 -26.039 1.00 95.50 239 LYS A N 1
ATOM 1835 C CA . LYS A 1 239 ? 14.786 -11.649 -27.351 1.00 95.50 239 LYS A CA 1
ATOM 1836 C C . LYS A 1 239 ? 16.125 -11.278 -27.991 1.00 95.50 239 LYS A C 1
ATOM 1838 O O . LYS A 1 239 ? 16.227 -11.259 -29.213 1.00 95.50 239 LYS A O 1
ATOM 1843 N N . ALA A 1 240 ? 17.150 -11.019 -27.181 1.00 97.00 240 ALA A N 1
ATOM 1844 C CA . ALA A 1 240 ? 18.519 -10.795 -27.634 1.00 97.00 240 ALA A CA 1
ATOM 1845 C C . ALA A 1 240 ? 19.297 -12.096 -27.932 1.00 97.00 240 ALA A C 1
ATOM 1847 O O . ALA A 1 240 ? 20.497 -12.034 -28.207 1.00 97.00 240 ALA A O 1
ATOM 1848 N N . GLY A 1 241 ? 18.644 -13.263 -27.872 1.00 95.88 241 GLY A N 1
ATOM 1849 C CA . GLY A 1 241 ? 19.249 -14.571 -28.134 1.00 95.88 241 GLY A CA 1
ATOM 1850 C C . GLY A 1 241 ? 20.112 -15.104 -26.988 1.00 95.88 241 GLY A C 1
ATOM 1851 O O . GLY A 1 241 ? 20.923 -16.001 -27.206 1.00 95.88 241 GLY A O 1
ATOM 1852 N N . ARG A 1 242 ? 19.977 -14.549 -25.777 1.00 95.75 242 ARG A N 1
ATOM 1853 C CA . ARG A 1 242 ? 20.777 -14.909 -24.599 1.00 95.75 242 ARG A CA 1
ATOM 1854 C C . ARG A 1 242 ? 19.883 -15.272 -23.420 1.00 95.75 242 ARG A C 1
ATOM 1856 O O . ARG A 1 242 ? 19.650 -14.462 -22.534 1.00 95.75 242 ARG A O 1
ATOM 1863 N N . THR A 1 243 ? 19.400 -16.506 -23.351 1.00 95.25 243 THR A N 1
ATOM 1864 C CA . THR A 1 243 ? 18.674 -16.953 -22.154 1.00 95.25 243 THR A CA 1
ATOM 1865 C C . THR A 1 243 ? 19.613 -16.970 -20.940 1.00 95.25 243 THR A C 1
ATOM 1867 O O . THR A 1 243 ? 20.641 -17.659 -20.994 1.00 95.25 243 THR A O 1
ATOM 1870 N N . PRO A 1 244 ? 19.292 -16.269 -19.831 1.00 94.38 244 PRO A N 1
ATOM 1871 C CA . PRO A 1 244 ? 20.141 -16.293 -18.644 1.00 94.38 244 PRO A CA 1
ATOM 1872 C C . PRO A 1 244 ? 20.262 -17.711 -18.071 1.00 94.38 244 PRO A C 1
ATOM 1874 O O . PRO A 1 244 ? 19.283 -18.457 -18.056 1.00 94.38 244 PRO A O 1
ATOM 1877 N N . GLU A 1 245 ? 21.443 -18.067 -17.559 1.00 95.06 245 GLU A N 1
ATOM 1878 C CA . GLU A 1 245 ? 21.808 -19.431 -17.129 1.00 95.06 245 GLU A CA 1
ATOM 1879 C C . GLU A 1 245 ? 20.762 -20.087 -16.212 1.00 95.06 245 GLU A C 1
ATOM 1881 O O . GLU A 1 245 ? 20.348 -21.223 -16.442 1.00 95.06 245 GLU A O 1
ATOM 1886 N N . LEU A 1 246 ? 20.244 -19.333 -15.234 1.00 93.81 246 LEU A N 1
ATOM 1887 C CA . LEU A 1 246 ? 19.222 -19.803 -14.291 1.00 93.81 246 LEU A CA 1
ATOM 1888 C C . LEU A 1 246 ? 17.948 -20.332 -14.982 1.00 93.81 246 LEU A C 1
ATOM 1890 O O . LEU A 1 246 ? 17.261 -21.197 -14.429 1.00 93.81 246 LEU A O 1
ATOM 1894 N N . PHE A 1 247 ? 17.634 -19.817 -16.175 1.00 94.12 247 PHE A N 1
ATOM 1895 C CA . PHE A 1 247 ? 16.413 -20.117 -16.920 1.00 94.12 247 PHE A CA 1
ATOM 1896 C C . PHE A 1 247 ? 16.615 -21.065 -18.106 1.00 94.12 247 PHE A C 1
ATOM 1898 O O . PHE A 1 247 ? 15.627 -21.595 -18.607 1.00 94.12 247 PHE A O 1
ATOM 1905 N N . GLN A 1 248 ? 17.855 -21.357 -18.515 1.00 93.12 248 GLN A N 1
ATOM 1906 C CA . GLN A 1 248 ? 18.140 -22.225 -19.672 1.00 93.12 248 GLN A CA 1
ATOM 1907 C C . GLN A 1 248 ? 17.538 -23.627 -19.536 1.00 93.12 248 GLN A C 1
ATOM 1909 O O . GLN A 1 248 ? 17.088 -24.213 -20.516 1.00 93.12 248 GLN A O 1
ATOM 1914 N N . LYS A 1 249 ? 17.457 -24.149 -18.306 1.00 95.12 249 LYS A N 1
ATOM 1915 C CA . LYS A 1 249 ? 16.807 -25.437 -18.013 1.00 95.12 249 LYS A CA 1
ATOM 1916 C C . LYS A 1 249 ? 15.312 -25.477 -18.357 1.00 95.12 249 LYS A C 1
ATOM 1918 O O . LYS A 1 249 ? 14.734 -26.559 -18.381 1.00 95.12 249 LYS A O 1
ATOM 1923 N N . PHE A 1 250 ? 14.675 -24.322 -18.547 1.00 94.44 250 PHE A N 1
ATOM 1924 C CA . PHE A 1 250 ? 13.266 -24.226 -18.917 1.00 94.44 250 PHE A CA 1
ATOM 1925 C C . PHE A 1 250 ? 13.058 -24.075 -20.425 1.00 94.44 250 PHE A C 1
ATOM 1927 O O . PHE A 1 250 ? 11.983 -24.430 -20.889 1.00 94.44 250 PHE A O 1
ATOM 1934 N N . GLY A 1 251 ? 14.067 -23.610 -21.170 1.00 94.50 251 GLY A N 1
ATOM 1935 C CA . GLY A 1 251 ? 14.038 -23.432 -22.623 1.00 94.50 251 GLY A CA 1
ATOM 1936 C C . GLY A 1 251 ? 14.763 -22.162 -23.060 1.00 94.50 251 GLY A C 1
ATOM 1937 O O . GLY A 1 251 ? 15.481 -21.553 -22.270 1.00 94.50 251 GLY A O 1
ATOM 1938 N N . ASN A 1 252 ? 14.582 -21.766 -24.321 1.00 94.75 252 ASN A N 1
ATOM 1939 C CA . ASN A 1 252 ? 15.226 -20.585 -24.913 1.00 94.75 252 ASN A CA 1
ATOM 1940 C C . ASN A 1 252 ? 14.250 -19.608 -25.576 1.00 94.75 252 ASN A C 1
ATOM 1942 O O . ASN A 1 252 ? 14.670 -18.637 -26.202 1.00 94.75 252 ASN A O 1
ATOM 1946 N N . THR A 1 253 ? 12.950 -19.851 -25.449 1.00 95.38 253 THR A N 1
ATOM 1947 C CA . THR A 1 253 ? 11.896 -18.982 -25.976 1.00 95.38 253 THR A CA 1
ATOM 1948 C C . THR A 1 253 ? 11.051 -18.390 -24.851 1.00 95.38 253 THR A C 1
ATOM 1950 O O . THR A 1 253 ? 11.070 -18.866 -23.714 1.00 95.38 253 THR A O 1
ATOM 1953 N N . ILE A 1 254 ? 10.286 -17.336 -25.162 1.00 96.25 254 ILE A N 1
ATOM 1954 C CA . ILE A 1 254 ? 9.360 -16.726 -24.196 1.00 96.25 254 ILE A CA 1
ATOM 1955 C C . ILE A 1 254 ? 8.321 -17.747 -23.720 1.00 96.25 254 ILE A C 1
ATOM 1957 O O . ILE A 1 254 ? 8.098 -17.840 -22.519 1.00 96.25 254 ILE A O 1
ATOM 1961 N N . ASP A 1 255 ? 7.742 -18.539 -24.625 1.00 94.56 255 ASP A N 1
ATOM 1962 C CA . ASP A 1 255 ? 6.738 -19.556 -24.283 1.00 94.56 255 ASP A CA 1
ATOM 1963 C C . ASP A 1 255 ? 7.277 -20.644 -23.342 1.00 94.56 255 ASP A C 1
ATOM 1965 O O . ASP A 1 255 ? 6.581 -21.082 -22.430 1.00 94.56 255 ASP A O 1
ATOM 1969 N N . GLU A 1 256 ? 8.527 -21.069 -23.531 1.00 94.81 256 GLU A N 1
ATOM 1970 C CA . GLU A 1 256 ? 9.141 -22.103 -22.694 1.00 94.81 256 GLU A CA 1
ATOM 1971 C C . GLU A 1 256 ? 9.522 -21.581 -21.299 1.00 94.81 256 GLU A C 1
ATOM 1973 O O . GLU A 1 256 ? 9.317 -22.261 -20.288 1.00 94.81 256 GLU A O 1
ATOM 1978 N N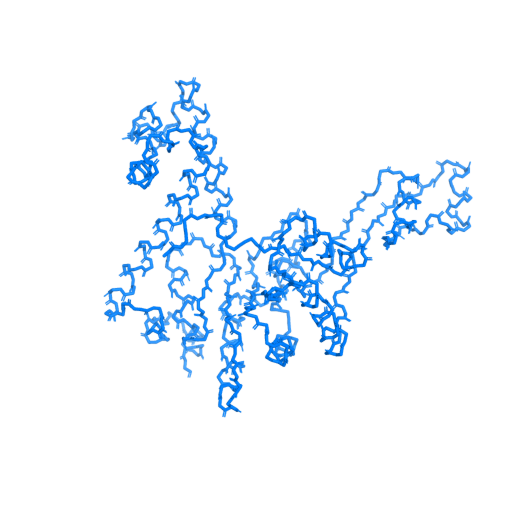 . VAL A 1 257 ? 10.075 -20.363 -21.230 1.00 96.44 257 VAL A N 1
ATOM 1979 C CA . VAL A 1 257 ? 10.558 -19.775 -19.972 1.00 96.44 257 VAL A CA 1
ATOM 1980 C C . VAL A 1 257 ? 9.408 -19.194 -19.140 1.00 96.44 257 VAL A C 1
ATOM 1982 O O . VAL A 1 257 ? 9.387 -19.367 -17.920 1.00 96.44 257 VAL A O 1
ATOM 1985 N N . PHE A 1 258 ? 8.425 -18.546 -19.768 1.00 96.50 258 PHE A N 1
ATOM 1986 C CA . PHE A 1 258 ? 7.268 -17.945 -19.098 1.00 96.50 258 PHE A CA 1
ATOM 1987 C C . PHE A 1 258 ? 6.056 -18.881 -19.145 1.00 96.50 258 PHE A C 1
ATOM 1989 O O . PHE A 1 258 ? 5.087 -18.622 -19.850 1.00 96.50 258 PHE A O 1
ATOM 1996 N N . ARG A 1 259 ? 6.092 -19.964 -18.362 1.00 93.06 259 ARG A N 1
ATOM 1997 C CA . ARG A 1 259 ? 5.079 -21.040 -18.403 1.00 93.06 259 ARG A CA 1
ATOM 1998 C C . ARG A 1 259 ? 3.627 -20.564 -18.285 1.00 93.06 259 ARG A C 1
ATOM 2000 O O . ARG A 1 259 ? 2.775 -21.025 -19.039 1.00 93.06 259 ARG A O 1
ATOM 2007 N N . ASP A 1 260 ? 3.353 -19.608 -17.401 1.00 96.31 260 ASP A N 1
ATOM 2008 C CA . ASP A 1 260 ? 1.994 -19.087 -17.182 1.00 96.31 260 ASP A CA 1
ATOM 2009 C C . ASP A 1 260 ? 1.487 -18.216 -18.353 1.00 96.31 260 ASP A C 1
ATOM 2011 O O . ASP A 1 260 ? 0.328 -17.798 -18.366 1.00 96.31 260 ASP A O 1
ATOM 2015 N N . LEU A 1 261 ? 2.308 -17.961 -19.382 1.00 97.06 261 LEU A N 1
ATOM 2016 C CA . LEU A 1 261 ? 1.821 -17.420 -20.652 1.00 97.06 261 LEU A CA 1
ATOM 2017 C C . LEU A 1 261 ? 0.792 -18.359 -21.297 1.00 97.06 261 LEU A C 1
ATOM 2019 O O . LEU A 1 261 ? -0.136 -17.883 -21.946 1.00 97.06 261 LEU A O 1
ATOM 2023 N N . ALA A 1 262 ? 0.901 -19.675 -21.087 1.00 95.88 262 ALA A N 1
ATOM 2024 C CA . ALA A 1 262 ? -0.108 -20.627 -21.542 1.00 95.88 262 ALA A CA 1
ATOM 2025 C C . ALA A 1 262 ? -1.475 -20.372 -20.880 1.00 95.88 262 ALA A C 1
ATOM 2027 O O . ALA A 1 262 ? -2.495 -20.345 -21.571 1.00 95.88 262 ALA A O 1
ATOM 2028 N N . ASP A 1 263 ? -1.496 -20.094 -19.573 1.00 95.75 263 ASP A N 1
ATOM 2029 C CA . ASP A 1 263 ? -2.722 -19.749 -18.843 1.00 95.75 263 ASP A CA 1
ATOM 2030 C C . ASP A 1 263 ? -3.309 -18.428 -19.358 1.00 95.75 263 ASP A C 1
ATOM 2032 O O . ASP A 1 263 ? -4.512 -18.324 -19.612 1.00 95.75 263 ASP A O 1
ATOM 2036 N N . LEU A 1 264 ? -2.453 -17.429 -19.602 1.00 95.88 264 LEU A N 1
ATOM 2037 C CA . LEU A 1 264 ? -2.862 -16.156 -20.198 1.00 95.88 264 LEU A CA 1
ATOM 2038 C C . LEU A 1 264 ? -3.428 -16.334 -21.613 1.00 95.88 264 LEU A C 1
ATOM 2040 O O . LEU A 1 264 ? -4.448 -15.723 -21.928 1.00 95.88 264 LEU A O 1
ATOM 2044 N N . LYS A 1 265 ? -2.839 -17.202 -22.444 1.00 96.44 265 LYS A N 1
ATOM 2045 C CA . LYS A 1 265 ? -3.382 -17.578 -23.761 1.00 96.44 265 LYS A CA 1
ATOM 2046 C C . LYS A 1 265 ? -4.741 -18.271 -23.636 1.00 96.44 265 LYS A C 1
ATOM 2048 O O . LYS A 1 265 ? -5.616 -18.039 -24.466 1.00 96.44 265 LYS A O 1
ATOM 2053 N N . GLY A 1 266 ? -4.956 -19.065 -22.588 1.00 95.38 266 GLY A N 1
ATOM 2054 C CA . GLY A 1 266 ? -6.261 -19.658 -22.280 1.00 95.38 266 GLY A CA 1
ATOM 2055 C C . GLY A 1 266 ? -7.344 -18.624 -21.942 1.00 95.38 266 GLY A C 1
ATOM 2056 O O . GLY A 1 266 ? -8.519 -18.853 -22.225 1.00 95.38 266 GLY A O 1
ATOM 2057 N N . ILE A 1 267 ? -6.963 -17.476 -21.371 1.00 93.06 267 ILE A N 1
ATOM 2058 C CA . ILE A 1 267 ? -7.892 -16.411 -20.955 1.00 93.06 267 ILE A CA 1
ATOM 2059 C C . ILE A 1 267 ? -8.112 -15.368 -22.062 1.00 93.06 267 ILE A C 1
ATOM 2061 O O . ILE A 1 267 ? -9.251 -14.967 -22.300 1.00 93.06 267 ILE A O 1
ATOM 2065 N N . TYR A 1 268 ? -7.036 -14.923 -22.717 1.00 93.44 268 TYR A N 1
ATOM 2066 C CA . TYR A 1 268 ? -7.015 -13.792 -23.657 1.00 93.44 268 TYR A CA 1
ATOM 2067 C C . TYR A 1 268 ? -6.769 -14.212 -25.119 1.00 93.44 268 TYR A C 1
ATOM 2069 O O . TYR A 1 268 ? -6.725 -13.375 -26.018 1.00 93.44 268 TYR A O 1
ATOM 2077 N N . GLY A 1 269 ? -6.599 -15.507 -25.394 1.00 95.31 269 GLY A N 1
ATOM 2078 C CA . GLY A 1 269 ? -6.283 -16.002 -26.732 1.00 95.31 269 GLY A CA 1
ATOM 2079 C C . GLY A 1 269 ? -4.907 -15.538 -27.217 1.00 95.31 269 GLY A C 1
ATOM 2080 O O . GLY A 1 269 ? -3.976 -15.345 -26.434 1.00 95.31 269 GLY A O 1
ATOM 2081 N N . LYS A 1 270 ? -4.775 -15.339 -28.535 1.00 94.88 270 LYS A N 1
ATOM 2082 C CA . LYS A 1 270 ? -3.507 -14.921 -29.162 1.00 94.88 270 LYS A CA 1
ATOM 2083 C C . LYS A 1 270 ? -3.031 -13.534 -28.730 1.00 94.88 270 LYS A C 1
ATOM 2085 O O . LYS A 1 270 ? -1.852 -13.238 -28.871 1.00 94.88 270 LYS A O 1
ATOM 2090 N N . GLU A 1 271 ? -3.909 -12.686 -28.195 1.00 94.25 271 GLU A N 1
ATOM 2091 C CA . GLU A 1 271 ? -3.522 -11.350 -27.732 1.00 94.25 271 GLU A CA 1
ATOM 2092 C C . GLU A 1 271 ? -2.452 -11.405 -26.630 1.00 94.25 271 GLU A C 1
ATOM 2094 O O . GLU A 1 271 ? -1.564 -10.552 -26.597 1.00 94.25 271 GLU A O 1
ATOM 2099 N N . ALA A 1 272 ? -2.468 -12.455 -25.800 1.00 94.88 272 ALA A N 1
ATOM 2100 C CA . ALA A 1 272 ? -1.482 -12.668 -24.744 1.00 94.88 272 ALA A CA 1
ATOM 2101 C C . ALA A 1 272 ? -0.032 -12.735 -25.262 1.00 94.88 272 ALA A C 1
ATOM 2103 O O . ALA A 1 272 ? 0.893 -12.400 -24.525 1.00 94.88 272 ALA A O 1
ATOM 2104 N N . GLU A 1 273 ? 0.186 -13.107 -26.531 1.00 93.62 273 GLU A N 1
ATOM 2105 C CA . GLU A 1 273 ? 1.518 -13.130 -27.161 1.00 93.62 273 GLU A CA 1
ATOM 2106 C C . GLU A 1 273 ? 2.148 -11.735 -27.262 1.00 93.62 273 GLU A C 1
ATOM 2108 O O . GLU A 1 273 ? 3.370 -11.607 -27.319 1.00 93.62 273 GLU A O 1
ATOM 2113 N N . ASN A 1 274 ? 1.325 -10.683 -27.235 1.00 95.19 274 ASN A N 1
ATOM 2114 C CA . ASN A 1 274 ? 1.777 -9.295 -27.285 1.00 95.19 274 ASN A CA 1
ATOM 2115 C C . ASN A 1 274 ? 1.991 -8.681 -25.895 1.00 95.19 274 ASN A C 1
ATOM 2117 O O . ASN A 1 274 ? 2.412 -7.526 -25.790 1.00 95.19 274 ASN A O 1
ATOM 2121 N N . PHE A 1 275 ? 1.699 -9.410 -24.814 1.00 96.19 275 PHE A N 1
ATOM 2122 C CA . PHE A 1 275 ? 1.888 -8.885 -23.468 1.00 96.19 275 PHE A CA 1
ATOM 2123 C C . PHE A 1 275 ? 3.372 -8.693 -23.161 1.00 96.19 275 PHE A C 1
ATOM 2125 O O . PHE A 1 275 ? 4.238 -9.478 -23.550 1.00 96.19 275 PHE A O 1
ATOM 2132 N N . SER A 1 276 ? 3.684 -7.630 -22.414 1.00 97.06 276 SER A N 1
ATOM 2133 C CA . SER A 1 276 ? 5.050 -7.446 -21.928 1.00 97.06 276 SER A CA 1
ATOM 2134 C C . SER A 1 276 ? 5.431 -8.596 -20.991 1.00 97.06 276 SER A C 1
ATOM 2136 O O . SER A 1 276 ? 4.645 -9.006 -20.136 1.00 97.06 276 SER A O 1
ATOM 2138 N N . THR A 1 277 ? 6.667 -9.078 -21.088 1.00 97.94 277 THR A N 1
ATOM 2139 C CA . THR A 1 277 ? 7.176 -10.144 -20.211 1.00 97.94 277 THR A CA 1
ATOM 2140 C C . THR A 1 277 ? 7.225 -9.724 -18.743 1.00 97.94 277 THR A C 1
ATOM 2142 O O . THR A 1 277 ? 7.147 -10.568 -17.856 1.00 97.94 277 THR A O 1
ATOM 2145 N N . GLY A 1 278 ? 7.270 -8.416 -18.466 1.00 98.06 278 GLY A N 1
ATOM 2146 C CA . GLY A 1 278 ? 7.067 -7.886 -17.119 1.00 98.06 278 GLY A CA 1
ATOM 2147 C C . GLY A 1 278 ? 5.649 -8.128 -16.596 1.00 98.06 278 GLY A C 1
ATOM 2148 O O . GLY A 1 278 ? 5.493 -8.594 -15.472 1.00 98.06 278 GLY A O 1
ATOM 2149 N N . ALA A 1 279 ? 4.615 -7.888 -17.408 1.00 96.69 279 ALA A N 1
ATOM 2150 C CA . ALA A 1 279 ? 3.230 -8.177 -17.024 1.00 96.69 279 ALA A CA 1
ATOM 2151 C C . ALA A 1 279 ? 2.994 -9.681 -16.820 1.00 96.69 279 ALA A C 1
ATOM 2153 O O . ALA A 1 279 ? 2.369 -10.070 -15.834 1.00 96.69 279 ALA A O 1
ATOM 2154 N N . ILE A 1 280 ? 3.561 -10.522 -17.693 1.00 97.81 280 ILE A N 1
ATOM 2155 C CA . ILE A 1 280 ? 3.523 -11.983 -17.529 1.00 97.81 280 ILE A CA 1
ATOM 2156 C C . ILE A 1 280 ? 4.210 -12.381 -16.212 1.00 97.81 280 ILE A C 1
ATOM 2158 O O . ILE A 1 280 ? 3.650 -13.151 -15.442 1.00 97.81 280 ILE A O 1
ATOM 2162 N N . GLY A 1 281 ? 5.367 -11.789 -15.892 1.00 97.75 281 GLY A N 1
ATOM 2163 C CA . GLY A 1 281 ? 6.064 -12.021 -14.624 1.00 97.75 281 GLY A CA 1
ATOM 2164 C C . GLY A 1 281 ? 5.231 -11.657 -13.388 1.00 97.75 281 GLY A C 1
ATOM 2165 O O . GLY A 1 281 ? 5.198 -12.423 -12.425 1.00 97.75 281 GLY A O 1
ATOM 2166 N N . VAL A 1 282 ? 4.516 -10.525 -13.415 1.00 97.56 282 VAL A N 1
ATOM 2167 C CA . VAL A 1 282 ? 3.580 -10.144 -12.339 1.00 97.56 282 VAL A CA 1
ATOM 2168 C C . VAL A 1 282 ? 2.445 -11.154 -12.221 1.00 97.56 282 VAL A C 1
ATOM 2170 O O . VAL A 1 282 ? 2.138 -11.580 -11.109 1.00 97.56 282 VAL A O 1
ATOM 2173 N N . PHE A 1 283 ? 1.848 -11.555 -13.347 1.00 96.62 283 PHE A N 1
ATOM 2174 C CA . PHE A 1 283 ? 0.791 -12.562 -13.363 1.00 96.62 283 PHE A CA 1
ATOM 2175 C C . PHE A 1 283 ? 1.269 -13.865 -12.723 1.00 96.62 283 PHE A C 1
ATOM 2177 O O . PHE A 1 283 ? 0.632 -14.334 -11.785 1.00 96.62 283 PHE A O 1
ATOM 2184 N N . SER A 1 284 ? 2.426 -14.391 -13.139 1.00 97.12 284 SER A N 1
ATOM 2185 C CA . SER A 1 284 ? 2.980 -15.628 -12.580 1.00 97.12 284 SER A CA 1
ATOM 2186 C C . SER A 1 284 ? 3.255 -15.528 -11.085 1.00 97.12 284 SER A C 1
ATOM 2188 O O . SER A 1 284 ? 2.965 -16.448 -10.322 1.00 97.12 284 SER A O 1
ATOM 2190 N N . TYR A 1 285 ? 3.796 -14.394 -10.639 1.00 98.00 285 TYR A N 1
ATOM 2191 C CA . TYR A 1 285 ? 4.057 -14.163 -9.225 1.00 98.00 285 TYR A CA 1
ATOM 2192 C C . TYR A 1 285 ? 2.760 -14.136 -8.405 1.00 98.00 285 TYR A C 1
ATOM 2194 O O . TYR A 1 285 ? 2.657 -14.841 -7.404 1.00 98.00 285 TYR A O 1
ATOM 2202 N N . LEU A 1 286 ? 1.742 -13.390 -8.842 1.00 96.88 286 LEU A N 1
ATOM 2203 C CA . LEU A 1 286 ? 0.450 -13.351 -8.152 1.00 96.88 286 LEU A CA 1
ATOM 2204 C C . LEU A 1 286 ? -0.281 -14.702 -8.219 1.00 96.88 286 LEU A C 1
ATOM 2206 O O . LEU A 1 286 ? -0.913 -15.102 -7.241 1.00 96.88 286 LEU A O 1
ATOM 2210 N N . ASN A 1 287 ? -0.153 -15.437 -9.327 1.00 96.56 287 ASN A N 1
ATOM 2211 C CA . ASN A 1 287 ? -0.707 -16.779 -9.487 1.00 96.56 287 ASN A CA 1
ATOM 2212 C C . ASN A 1 287 ? -0.058 -17.774 -8.509 1.00 96.56 287 ASN A C 1
ATOM 2214 O O . ASN A 1 287 ? -0.771 -18.511 -7.825 1.00 96.56 287 ASN A O 1
ATOM 2218 N N . LYS A 1 288 ? 1.275 -17.726 -8.348 1.00 97.19 288 LYS A N 1
ATOM 2219 C CA . LYS A 1 288 ? 2.013 -18.487 -7.324 1.00 97.19 288 LYS A CA 1
ATOM 2220 C C . LYS A 1 288 ? 1.466 -18.209 -5.926 1.00 97.19 288 LYS A C 1
ATOM 2222 O O . LYS A 1 288 ? 1.155 -19.153 -5.200 1.00 97.19 288 LYS A O 1
ATOM 2227 N N . LEU A 1 289 ? 1.312 -16.933 -5.566 1.00 97.94 289 LEU A N 1
ATOM 2228 C CA . LEU A 1 289 ? 0.797 -16.545 -4.253 1.00 97.94 289 LEU A CA 1
ATOM 2229 C C . LEU A 1 289 ? -0.626 -17.056 -4.020 1.00 97.94 289 LEU A C 1
ATOM 2231 O O . LEU A 1 289 ? -0.900 -17.672 -2.993 1.00 97.94 289 LEU A O 1
ATOM 2235 N N . GLY A 1 290 ? -1.519 -16.850 -4.991 1.00 96.75 290 GLY A N 1
ATOM 2236 C CA . GLY A 1 290 ? -2.900 -17.318 -4.907 1.00 96.75 290 GLY A CA 1
ATOM 2237 C C . GLY A 1 290 ? -3.002 -18.843 -4.839 1.00 96.75 290 GLY A C 1
ATOM 2238 O O . GLY A 1 290 ? -3.826 -19.374 -4.096 1.00 96.75 290 GLY A O 1
ATOM 2239 N N . SER A 1 291 ? -2.154 -19.562 -5.578 1.00 97.06 291 SER A N 1
ATOM 2240 C CA . SER A 1 291 ? -2.090 -21.024 -5.526 1.00 97.06 291 SER A CA 1
ATOM 2241 C C . SER A 1 291 ? -1.610 -21.525 -4.166 1.00 97.06 291 SER A C 1
ATOM 2243 O O . SER A 1 291 ? -2.237 -22.411 -3.589 1.00 97.06 291 SER A O 1
ATOM 2245 N N . GLY A 1 292 ? -0.540 -20.936 -3.626 1.00 97.75 292 GLY A N 1
ATOM 2246 C CA . GLY A 1 292 ? -0.023 -21.286 -2.306 1.00 97.75 292 GLY A CA 1
ATOM 2247 C C . GLY A 1 292 ? -1.018 -20.990 -1.183 1.00 97.75 292 GLY A C 1
ATOM 2248 O O . GLY A 1 292 ? -1.254 -21.852 -0.342 1.00 97.75 292 GLY A O 1
ATOM 2249 N N . LEU A 1 293 ? -1.689 -19.834 -1.228 1.00 97.44 293 LEU A N 1
ATOM 2250 C CA . LEU A 1 293 ? -2.742 -19.480 -0.272 1.00 97.44 293 LEU A CA 1
ATOM 2251 C C . LEU A 1 293 ? -3.867 -20.525 -0.256 1.00 97.44 293 LEU A C 1
ATOM 2253 O O . LEU A 1 293 ? -4.238 -21.016 0.808 1.00 97.44 293 LEU A O 1
ATOM 2257 N N . ARG A 1 294 ? -4.369 -20.922 -1.435 1.00 97.50 294 ARG A N 1
ATOM 2258 C CA . ARG A 1 294 ? -5.380 -21.988 -1.549 1.00 97.50 294 ARG A CA 1
ATOM 2259 C C . ARG A 1 294 ? -4.870 -23.322 -1.007 1.00 97.50 294 ARG A C 1
ATOM 2261 O O . ARG A 1 294 ? -5.631 -24.040 -0.369 1.00 97.50 294 ARG A O 1
ATOM 2268 N N . HIS A 1 295 ? -3.602 -23.652 -1.248 1.00 97.69 295 HIS A N 1
ATOM 2269 C CA . HIS A 1 295 ? -2.994 -24.890 -0.764 1.00 97.69 295 HIS A CA 1
ATOM 2270 C C . HIS A 1 295 ? -2.935 -24.936 0.772 1.00 97.69 295 HIS A C 1
ATOM 2272 O O . HIS A 1 295 ? -3.322 -25.938 1.370 1.00 97.69 295 HIS A O 1
ATOM 2278 N N . PHE A 1 296 ? -2.511 -23.846 1.418 1.00 97.69 296 PHE A N 1
ATOM 2279 C CA . PHE A 1 296 ? -2.453 -23.757 2.881 1.00 97.69 296 PHE A CA 1
ATOM 2280 C C . PHE A 1 296 ? -3.839 -23.694 3.531 1.00 97.69 296 PHE A C 1
ATOM 2282 O O . PHE A 1 296 ? -4.066 -24.343 4.549 1.00 97.69 296 PHE A O 1
ATOM 2289 N N . ALA A 1 297 ? -4.800 -22.996 2.922 1.00 97.19 297 ALA A N 1
ATOM 2290 C CA . ALA A 1 297 ? -6.184 -23.003 3.397 1.00 97.19 297 ALA A CA 1
ATOM 2291 C C . ALA A 1 297 ? -6.811 -24.410 3.299 1.00 97.19 297 ALA A C 1
ATOM 2293 O O . ALA A 1 297 ? -7.401 -24.907 4.260 1.00 97.19 297 ALA A O 1
ATOM 2294 N N . ALA A 1 298 ? -6.592 -25.113 2.180 1.00 97.56 298 ALA A N 1
ATOM 2295 C CA . ALA A 1 298 ? -7.080 -26.477 1.984 1.00 97.56 298 ALA A CA 1
ATOM 2296 C C . ALA A 1 298 ? -6.460 -27.485 2.967 1.00 97.56 298 ALA A C 1
ATOM 2298 O O . ALA A 1 298 ? -7.160 -28.390 3.424 1.00 97.56 298 ALA A O 1
ATOM 2299 N N . LEU A 1 299 ? -5.186 -27.313 3.350 1.00 96.69 299 LEU A N 1
ATOM 2300 C CA . LEU A 1 299 ? -4.547 -28.105 4.412 1.00 96.69 299 LEU A CA 1
ATOM 2301 C C . LEU A 1 299 ? -5.332 -28.022 5.735 1.00 96.69 299 LEU A C 1
ATOM 2303 O O . LEU A 1 299 ? -5.480 -29.028 6.433 1.00 96.69 299 LEU A O 1
ATOM 2307 N N . ASN A 1 300 ? -5.899 -26.850 6.026 1.00 96.75 300 ASN A N 1
ATOM 2308 C CA . ASN A 1 300 ? -6.736 -26.585 7.197 1.00 96.75 300 ASN A CA 1
ATOM 2309 C C . ASN A 1 300 ? -8.232 -26.855 6.957 1.00 96.75 300 ASN A C 1
ATOM 2311 O O . ASN A 1 300 ? -9.054 -26.609 7.831 1.00 96.75 300 ASN A O 1
ATOM 2315 N N . ARG A 1 301 ? -8.600 -27.425 5.798 1.00 97.56 301 ARG A N 1
ATOM 2316 C CA . ARG A 1 301 ? -9.991 -27.721 5.390 1.00 97.56 301 ARG A CA 1
ATOM 2317 C C . ARG A 1 301 ? -10.883 -26.472 5.340 1.00 97.56 301 ARG A C 1
ATOM 2319 O O . ARG A 1 301 ? -12.099 -26.573 5.495 1.00 97.56 301 ARG A O 1
ATOM 2326 N N . LYS A 1 302 ? -10.285 -25.309 5.078 1.00 97.00 302 LYS A N 1
ATOM 2327 C CA . LYS A 1 302 ? -10.967 -24.021 4.934 1.00 97.00 302 LYS A CA 1
ATOM 2328 C C . LYS A 1 302 ? -10.941 -23.608 3.464 1.00 97.00 302 LYS A C 1
ATOM 2330 O O . LYS A 1 302 ? -9.884 -23.537 2.844 1.00 97.00 302 LYS A O 1
ATOM 2335 N N . PHE A 1 303 ? -12.123 -23.387 2.890 1.00 95.69 303 PHE A N 1
ATOM 2336 C CA . PHE A 1 303 ? -12.302 -23.139 1.449 1.00 95.69 303 PHE A CA 1
ATOM 2337 C C . PHE A 1 303 ? -12.804 -21.726 1.130 1.00 95.69 303 PHE A C 1
ATOM 2339 O O . PHE A 1 303 ? -13.061 -21.411 -0.029 1.00 95.69 303 PHE A O 1
ATOM 2346 N N . ASP A 1 304 ? -12.912 -20.883 2.152 1.00 93.75 304 ASP A N 1
ATOM 2347 C CA . ASP A 1 304 ? -13.221 -19.461 2.053 1.00 93.75 304 ASP A CA 1
ATOM 2348 C C . ASP A 1 304 ? -12.299 -18.706 3.021 1.00 93.75 304 ASP A C 1
ATOM 2350 O O . ASP A 1 304 ? -11.954 -19.238 4.080 1.00 93.75 304 ASP A O 1
ATOM 2354 N N . LEU A 1 305 ? -11.885 -17.493 2.649 1.00 92.00 305 LEU A N 1
ATOM 2355 C CA . LEU A 1 305 ? -10.975 -16.671 3.447 1.00 92.00 305 LEU A CA 1
ATOM 2356 C C . LEU A 1 305 ? -11.585 -16.294 4.796 1.00 92.00 305 LEU A C 1
ATOM 2358 O O . LEU A 1 305 ? -10.853 -16.215 5.773 1.00 92.00 305 LEU A O 1
ATOM 2362 N N . GLN A 1 306 ? -12.911 -16.133 4.864 1.00 91.88 306 GLN A N 1
ATOM 2363 C CA . GLN A 1 306 ? -13.609 -15.782 6.107 1.00 91.88 306 GLN A CA 1
ATOM 2364 C C . GLN A 1 306 ? -13.480 -16.844 7.208 1.00 91.88 306 GLN A C 1
ATOM 2366 O O . GLN A 1 306 ? -13.802 -16.571 8.357 1.00 91.88 306 GLN A O 1
ATOM 2371 N N . TYR A 1 307 ? -13.079 -18.070 6.855 1.00 94.94 307 TYR A N 1
ATOM 2372 C CA . TYR A 1 307 ? -12.890 -19.137 7.830 1.00 94.94 307 TYR A CA 1
ATOM 2373 C C . TYR A 1 307 ? -11.472 -19.180 8.390 1.00 94.94 307 TYR A C 1
ATOM 2375 O O . TYR A 1 307 ? -11.259 -19.921 9.341 1.00 94.94 307 TYR A O 1
ATOM 2383 N N . LEU A 1 308 ? -10.501 -18.473 7.799 1.00 96.25 308 LEU A N 1
ATOM 2384 C CA . LEU A 1 308 ? -9.135 -18.445 8.323 1.00 96.25 308 LEU A CA 1
ATOM 2385 C C . LEU A 1 308 ? -9.120 -17.735 9.677 1.00 96.25 308 LEU A C 1
ATOM 2387 O O . LEU A 1 308 ? -9.702 -16.662 9.819 1.00 96.25 308 LEU A O 1
ATOM 2391 N N . ASP A 1 309 ? -8.469 -18.352 10.655 1.00 95.94 309 ASP A N 1
ATOM 2392 C CA . ASP A 1 309 ? -8.438 -17.864 12.034 1.00 95.94 309 ASP A CA 1
ATOM 2393 C C . ASP A 1 309 ? -7.109 -18.218 12.713 1.00 95.94 309 ASP A C 1
ATOM 2395 O O . ASP A 1 309 ? -6.276 -18.958 12.171 1.00 95.94 309 ASP A O 1
ATOM 2399 N N . ARG A 1 310 ? -6.898 -17.696 13.924 1.00 95.88 310 ARG A N 1
ATOM 2400 C CA . ARG A 1 310 ? -5.638 -17.882 14.664 1.00 95.88 310 ARG A CA 1
ATOM 2401 C C . ARG A 1 310 ? -5.319 -19.351 14.971 1.00 95.88 310 ARG A C 1
ATOM 2403 O O . ARG A 1 310 ? -4.152 -19.674 15.197 1.00 95.88 310 ARG A O 1
ATOM 2410 N N . SER A 1 311 ? -6.306 -20.255 14.936 1.00 95.56 311 SER A N 1
ATOM 2411 C CA . SER A 1 311 ? -6.088 -21.693 15.159 1.00 95.56 311 SER A CA 1
ATOM 2412 C C . SER A 1 311 ? -5.356 -22.385 14.003 1.00 95.56 311 SER A C 1
ATOM 2414 O O . SER A 1 311 ? -4.797 -23.466 14.190 1.00 95.56 311 SER A O 1
ATOM 2416 N N . ASP A 1 312 ? -5.275 -21.739 12.834 1.00 96.62 312 ASP A N 1
ATOM 2417 C CA . ASP A 1 312 ? -4.484 -22.214 11.695 1.00 96.62 312 ASP A CA 1
ATOM 2418 C C . ASP A 1 312 ? -2.969 -21.974 11.870 1.00 96.62 312 ASP A C 1
ATOM 2420 O O . ASP A 1 312 ? -2.160 -22.362 11.016 1.00 96.62 312 ASP A O 1
ATOM 2424 N N . LEU A 1 313 ? -2.566 -21.307 12.959 1.00 96.06 313 LEU A N 1
ATOM 2425 C CA . LEU A 1 313 ? -1.189 -20.919 13.242 1.00 96.06 313 LEU A CA 1
ATOM 2426 C C . LEU A 1 313 ? -0.601 -21.715 14.404 1.00 96.06 313 LEU A C 1
ATOM 2428 O O . LEU A 1 313 ? -1.243 -21.975 15.417 1.00 96.06 313 LEU A O 1
ATOM 2432 N N . ILE A 1 314 ? 0.681 -22.062 14.273 1.00 95.19 314 ILE A N 1
ATOM 2433 C CA . ILE A 1 314 ? 1.448 -22.717 15.334 1.00 95.19 314 ILE A CA 1
ATOM 2434 C C . ILE A 1 314 ? 2.500 -21.726 15.843 1.00 95.19 314 ILE A C 1
ATOM 2436 O O . ILE A 1 314 ? 3.407 -21.364 15.081 1.00 95.19 314 ILE A O 1
ATOM 2440 N N . PRO A 1 315 ? 2.424 -21.287 17.112 1.00 94.81 315 PRO A N 1
ATOM 2441 C CA . PRO A 1 315 ? 3.421 -20.393 17.673 1.00 94.81 315 PRO A CA 1
ATOM 2442 C C . PRO A 1 315 ? 4.728 -21.148 17.933 1.00 94.81 315 PRO A C 1
ATOM 2444 O O . PRO A 1 315 ? 4.739 -22.235 18.508 1.00 94.81 315 PRO A O 1
ATOM 2447 N N . LEU A 1 316 ? 5.851 -20.551 17.528 1.00 95.25 316 LEU A N 1
ATOM 2448 C CA . LEU A 1 316 ? 7.193 -21.110 17.757 1.00 95.25 316 LEU A CA 1
ATOM 2449 C C . LEU A 1 316 ? 7.877 -20.545 19.009 1.00 95.25 316 LEU A C 1
ATOM 2451 O O . LEU A 1 316 ? 8.912 -21.054 19.432 1.00 95.25 316 LEU A O 1
ATOM 2455 N N . THR A 1 317 ? 7.332 -19.475 19.587 1.00 95.31 317 THR A N 1
ATOM 2456 C CA . THR A 1 317 ? 7.874 -18.795 20.769 1.00 95.31 317 THR A CA 1
ATOM 2457 C C . THR A 1 317 ? 6.745 -18.426 21.725 1.00 95.31 317 THR A C 1
ATOM 2459 O O . THR A 1 317 ? 5.592 -18.329 21.309 1.00 95.31 317 THR A O 1
ATOM 2462 N N . TYR A 1 318 ? 7.080 -18.181 22.996 1.00 95.31 318 TYR A N 1
ATOM 2463 C CA . TYR A 1 318 ? 6.112 -17.705 23.990 1.00 95.31 318 TYR A CA 1
ATOM 2464 C C . TYR A 1 318 ? 5.458 -16.388 23.560 1.00 95.31 318 TYR A C 1
ATOM 2466 O O . TYR A 1 318 ? 4.243 -16.310 23.515 1.00 95.31 318 TYR A O 1
ATOM 2474 N N . TYR A 1 319 ? 6.244 -15.418 23.088 1.00 91.25 319 TYR A N 1
ATOM 2475 C CA . TYR A 1 319 ? 5.700 -14.155 22.580 1.00 91.25 319 TYR A CA 1
ATOM 2476 C C . TYR A 1 319 ? 4.767 -14.333 21.379 1.00 91.25 319 TYR A C 1
ATOM 2478 O O . TYR A 1 319 ? 3.788 -13.615 21.255 1.00 91.25 319 TYR A O 1
ATOM 2486 N N . ALA A 1 320 ? 5.057 -15.280 20.479 1.00 92.62 320 ALA A N 1
ATOM 2487 C CA . ALA A 1 320 ? 4.149 -15.572 19.373 1.00 92.62 320 ALA A CA 1
ATOM 2488 C C . ALA A 1 320 ? 2.855 -16.224 19.870 1.00 92.62 320 ALA A C 1
ATOM 2490 O O . ALA A 1 320 ? 1.805 -15.978 19.296 1.00 92.62 320 ALA A O 1
ATOM 2491 N N . LYS A 1 321 ? 2.932 -17.045 20.922 1.00 93.94 321 LYS A N 1
ATOM 2492 C CA . LYS A 1 321 ? 1.760 -17.649 21.553 1.00 93.94 321 LYS A CA 1
ATOM 2493 C C . LYS A 1 321 ? 0.873 -16.580 22.200 1.00 93.94 321 LYS A C 1
ATOM 2495 O O . LYS A 1 321 ? -0.325 -16.609 21.963 1.00 93.94 321 LYS A O 1
ATOM 2500 N N . ASP A 1 322 ? 1.466 -15.619 22.905 1.00 91.75 322 ASP A N 1
ATOM 2501 C CA . ASP A 1 322 ? 0.741 -14.511 23.544 1.00 91.75 322 ASP A CA 1
ATOM 2502 C C . ASP A 1 322 ? -0.032 -13.639 22.535 1.00 91.75 322 ASP A C 1
ATOM 2504 O O . ASP A 1 322 ? -1.009 -13.005 22.905 1.00 91.75 322 ASP A O 1
ATOM 2508 N N . LEU A 1 323 ? 0.390 -13.596 21.263 1.00 90.06 323 LEU A N 1
ATOM 2509 C CA . LEU A 1 323 ? -0.328 -12.882 20.194 1.00 90.06 323 LEU A CA 1
ATOM 2510 C C . LEU A 1 323 ? -1.512 -13.670 19.612 1.00 90.06 323 LEU A C 1
ATOM 2512 O O . LEU A 1 323 ? -2.334 -13.095 18.902 1.00 90.06 323 LEU A O 1
ATOM 2516 N N . LEU A 1 324 ? -1.558 -14.989 19.823 1.00 90.38 324 LEU A N 1
ATOM 2517 C CA . LEU A 1 324 ? -2.622 -15.848 19.298 1.00 90.38 324 LEU A CA 1
ATOM 2518 C C . LEU A 1 324 ? -3.760 -16.068 20.303 1.00 90.38 324 LEU A C 1
ATOM 2520 O O . LEU A 1 324 ? -4.866 -16.389 19.870 1.00 90.38 324 LEU A O 1
ATOM 2524 N N . GLU A 1 325 ? -3.481 -15.930 21.601 1.00 84.12 325 GLU A N 1
ATOM 2525 C CA . GLU A 1 325 ? -4.455 -16.039 22.704 1.00 84.12 325 GLU A CA 1
ATOM 2526 C C . GLU A 1 325 ? -5.245 -14.737 22.918 1.00 84.12 325 GLU A C 1
ATOM 2528 O O . GLU A 1 325 ? -6.417 -14.848 23.347 1.00 84.12 325 GLU A O 1
#

Foldseek 3Di:
DDPPPPQDEAEDEPLCVVLCVLVCCCPPVVHQHYEYEQDAAQAQFFDKAWDPDLVRLVVCVVSVWDKPPRSPPPVQVVCVVVVNHDIMITGDDHPPDDLVNLLVSLVVSVVSNRNAYEYEEEAQDLVVVLVVQVSCLVNVHQEYEYHFQQTDDPDDDNCSNHPGTHHQLVVLLSQLVSVVVVVVVVTDGHAYEYEHNDQALVVFLQSLQLNALNHDGYDDDPNLQVLLVVQQVQQVCLVVQHRPPVQPVQPSHLCSRLVCLVVVCVVPNPVSVVDRSSVSSSVVSVVNNVVSNCVLCVVVVHRDSSPRYLVSDDDPDPVSVVSSD

Radius of gyration: 23.33 Å; chains: 1; bounding box: 48×68×53 Å

pLDDT: mean 94.76, std 5.36, range [44.28, 98.69]